Protein AF-A0A968XFW9-F1 (afdb_monomer_lite)

Sequence (280 aa):
MSNPLQAEFKLEWDREYRKITTKILKTTARSAPELIQMLQEALVALEVPGVKLKLLTGKYASYSLQYKHPKTKEAIGLVWTEDASMQSFYHIMNACQKVTGARLKLLRSGNLGLPKTAGNQIYRQLFESTENQHIKPNLTSIHHLATYHSFVNAIAARELVLGGKALSLPELIQLVRETGVLAQAQLLQDLDVILDITGAVDSPPPIDETALLRDYLMNLMITQQIMGLPTLIAAIQRQFPDQDRKIIDQTIDQFCDDQKLSLLNPTEKPARRMICWQPT

Foldseek 3Di:
DDDLLLLQVVLVLLVLLVVLCVQQVDPVSDFLLVLLVLVLLVLVLLVFAPWAFQLFDDPQSSQKIWTQQPPPRFIEIEGEHADPDLVVLLVSLVSVVPRPRHAYEYEYQDDQDDCPDNSNVSCCVRDVPDPHHYDYFDSSLVSLSVSLVVVVVCLVVQNDDTPNHRDHSVRSSVSCLVNVSNVSRVVCVVSVSPDPSPPDDDDPPPPPVLVVLLSNLLSVQSNVQKDQPVVSLVVSCVSPVPDDPVSNVVSVVVCVVVVQKPWDPPVDDSRRIMMGGDDD

Radius of gyration: 22.42 Å; chains: 1; bounding box: 55×36×68 Å

Structure (mmCIF, N/CA/C/O backbone):
data_AF-A0A968XFW9-F1
#
_entry.id   AF-A0A968XFW9-F1
#
loop_
_atom_site.group_PDB
_atom_site.id
_atom_site.type_symbol
_atom_site.label_atom_id
_atom_site.label_alt_id
_atom_site.label_comp_id
_atom_site.label_asym_id
_atom_site.label_entity_id
_atom_site.label_seq_id
_atom_site.pdbx_PDB_ins_code
_atom_site.Cartn_x
_atom_site.Cartn_y
_atom_site.Cartn_z
_atom_site.occupancy
_atom_site.B_iso_or_equiv
_atom_site.auth_seq_id
_atom_site.auth_comp_id
_atom_site.auth_asym_id
_atom_site.auth_atom_id
_atom_site.pdbx_PDB_model_num
ATOM 1 N N . MET A 1 1 ? 16.495 12.337 -11.517 1.00 48.06 1 MET A N 1
ATOM 2 C CA . MET A 1 1 ? 16.815 11.182 -12.384 1.00 48.06 1 MET A CA 1
ATOM 3 C C . MET A 1 1 ? 16.900 9.956 -11.499 1.00 48.06 1 MET A C 1
ATOM 5 O O . MET A 1 1 ? 17.530 10.052 -10.453 1.00 48.06 1 MET A O 1
ATOM 9 N N . SER A 1 2 ? 16.214 8.867 -11.847 1.00 58.97 2 SER A N 1
ATOM 10 C CA . SER A 1 2 ? 16.239 7.646 -11.034 1.00 58.97 2 SER A CA 1
ATOM 11 C C . SER A 1 2 ? 17.591 6.941 -11.166 1.00 58.97 2 SER A C 1
ATOM 13 O O . SER A 1 2 ? 18.079 6.731 -12.272 1.00 58.97 2 SER A O 1
ATOM 15 N N . ASN A 1 3 ? 18.198 6.597 -10.030 1.00 83.12 3 ASN A N 1
ATOM 16 C CA . ASN A 1 3 ? 19.397 5.755 -9.957 1.00 83.12 3 ASN A CA 1
ATOM 17 C C . ASN A 1 3 ? 19.099 4.376 -10.598 1.00 83.12 3 ASN A C 1
ATOM 19 O O . ASN A 1 3 ? 17.979 3.895 -10.421 1.00 83.12 3 ASN A O 1
ATOM 23 N N . PRO A 1 4 ? 20.044 3.709 -11.295 1.00 87.81 4 PRO A N 1
ATOM 24 C CA . PRO A 1 4 ? 19.866 2.343 -11.799 1.00 87.81 4 PRO A CA 1
ATOM 25 C C . PRO A 1 4 ? 19.196 1.362 -10.830 1.00 87.81 4 PRO A C 1
ATOM 27 O O . PRO A 1 4 ? 18.306 0.620 -11.240 1.00 87.81 4 PRO A O 1
ATOM 30 N N . LEU A 1 5 ? 19.541 1.415 -9.539 1.00 91.12 5 LEU A N 1
ATOM 31 C CA . LEU A 1 5 ? 18.911 0.563 -8.527 1.00 91.12 5 LEU A CA 1
ATOM 32 C C . LEU A 1 5 ? 17.436 0.932 -8.279 1.00 91.12 5 LEU A C 1
ATOM 34 O O . LEU A 1 5 ? 16.597 0.053 -8.107 1.00 91.12 5 LEU A O 1
ATOM 38 N N . GLN A 1 6 ? 17.098 2.226 -8.296 1.00 92.38 6 GLN A N 1
ATOM 39 C CA . GLN A 1 6 ? 15.711 2.698 -8.194 1.00 92.38 6 GLN A CA 1
ATOM 40 C C . GLN A 1 6 ? 14.901 2.325 -9.441 1.00 92.38 6 GLN A C 1
ATOM 42 O O . GLN A 1 6 ? 13.731 1.969 -9.318 1.00 92.38 6 GLN A O 1
ATOM 47 N N . ALA A 1 7 ? 15.512 2.398 -10.627 1.00 91.44 7 ALA A N 1
ATOM 48 C CA . ALA A 1 7 ? 14.888 1.988 -11.882 1.00 91.44 7 ALA A CA 1
ATOM 49 C C . ALA A 1 7 ? 14.581 0.484 -11.878 1.00 91.44 7 ALA A C 1
ATOM 51 O O . ALA A 1 7 ? 13.445 0.089 -12.135 1.00 91.44 7 ALA A O 1
ATOM 52 N N . GLU A 1 8 ? 15.556 -0.346 -11.496 1.00 94.19 8 GLU A N 1
ATOM 53 C CA . GLU A 1 8 ? 15.368 -1.793 -11.355 1.00 94.19 8 GLU A CA 1
ATOM 54 C C . GLU A 1 8 ? 14.290 -2.119 -10.311 1.00 94.19 8 GLU A C 1
ATOM 56 O O . GLU A 1 8 ? 13.391 -2.916 -10.579 1.00 94.19 8 GLU A O 1
ATOM 61 N N . PHE A 1 9 ? 14.309 -1.436 -9.160 1.00 95.50 9 PHE A N 1
ATOM 62 C CA . PHE A 1 9 ? 13.280 -1.587 -8.133 1.00 95.50 9 PHE A CA 1
ATOM 63 C C . PHE A 1 9 ? 11.882 -1.219 -8.641 1.00 95.50 9 PHE A C 1
ATOM 65 O O . PHE A 1 9 ? 10.945 -1.972 -8.397 1.00 95.50 9 PHE A O 1
ATOM 72 N N . LYS A 1 10 ? 11.720 -0.104 -9.368 1.00 94.56 10 LYS A N 1
ATOM 73 C CA . LYS A 1 10 ? 10.423 0.287 -9.949 1.00 94.56 10 LYS A CA 1
ATOM 74 C C . LYS A 1 10 ? 9.908 -0.763 -10.943 1.00 94.56 10 LYS A C 1
ATOM 76 O O . LYS A 1 10 ? 8.726 -1.093 -10.912 1.00 94.56 10 LYS A O 1
ATOM 81 N N . LEU A 1 11 ? 10.780 -1.339 -11.775 1.00 94.12 11 LEU A N 1
ATOM 82 C CA . LEU A 1 11 ? 10.395 -2.420 -12.695 1.00 94.12 11 LEU A CA 1
ATOM 83 C C . LEU A 1 11 ? 9.964 -3.691 -11.951 1.00 94.12 11 LEU A C 1
ATOM 85 O O . LEU A 1 11 ? 9.011 -4.356 -12.367 1.00 94.12 11 LEU A O 1
ATOM 89 N N . GLU A 1 12 ? 10.658 -4.044 -10.867 1.00 95.88 12 GLU A N 1
ATOM 90 C CA . GLU A 1 12 ? 10.279 -5.189 -10.035 1.00 95.88 12 GLU A CA 1
ATOM 91 C C . GLU A 1 12 ? 8.972 -4.919 -9.279 1.00 95.88 12 GLU A C 1
ATOM 93 O O . GLU A 1 12 ? 8.095 -5.783 -9.232 1.00 95.88 12 GLU A O 1
ATOM 98 N N . TRP A 1 13 ? 8.798 -3.701 -8.759 1.00 96.62 13 TRP A N 1
ATOM 99 C CA . TRP A 1 13 ? 7.568 -3.247 -8.118 1.00 96.62 13 TRP A CA 1
ATOM 100 C C . TRP A 1 13 ? 6.373 -3.385 -9.053 1.00 96.62 13 TRP A C 1
ATOM 102 O O . TRP A 1 13 ? 5.386 -4.022 -8.691 1.00 96.62 13 TRP A O 1
ATOM 112 N N . ASP A 1 14 ? 6.474 -2.860 -10.274 1.00 93.56 14 ASP A N 1
ATOM 113 C CA . ASP A 1 14 ? 5.409 -2.943 -11.271 1.00 93.56 14 ASP A CA 1
ATOM 114 C C . ASP A 1 14 ? 5.038 -4.395 -11.594 1.00 93.56 14 ASP A C 1
ATOM 116 O O . ASP A 1 14 ? 3.858 -4.732 -11.741 1.00 93.56 14 ASP A O 1
ATOM 120 N N . ARG A 1 15 ? 6.044 -5.273 -11.698 1.00 94.38 15 ARG A N 1
ATOM 121 C CA . ARG A 1 15 ? 5.843 -6.700 -11.964 1.00 94.38 15 ARG A CA 1
ATOM 122 C C . ARG A 1 15 ? 5.075 -7.375 -10.834 1.00 94.38 15 ARG A C 1
ATOM 124 O O . ARG A 1 15 ? 4.081 -8.060 -11.096 1.00 94.38 15 ARG A O 1
ATOM 131 N N . GLU A 1 16 ? 5.524 -7.190 -9.597 1.00 97.12 16 GLU A N 1
ATOM 132 C CA . GLU A 1 16 ? 4.892 -7.808 -8.433 1.00 97.12 16 GLU A CA 1
ATOM 133 C C . GLU A 1 16 ? 3.503 -7.210 -8.177 1.00 97.12 16 GLU A C 1
ATOM 135 O O . GLU A 1 16 ? 2.557 -7.957 -7.922 1.00 97.12 16 GLU A O 1
ATOM 140 N N . TYR A 1 17 ? 3.329 -5.901 -8.379 1.00 96.25 17 TYR A N 1
ATOM 141 C CA . TYR A 1 17 ? 2.037 -5.225 -8.277 1.00 96.25 17 TYR A CA 1
ATOM 142 C C . TYR A 1 17 ? 0.987 -5.860 -9.193 1.00 96.25 17 TYR A C 1
ATOM 144 O O . TYR A 1 17 ? -0.086 -6.239 -8.726 1.00 96.25 17 TYR A O 1
ATOM 152 N N . ARG A 1 18 ? 1.298 -6.100 -10.475 1.00 92.56 18 ARG A N 1
ATOM 153 C CA . ARG A 1 18 ? 0.381 -6.811 -11.400 1.00 92.56 18 ARG A CA 1
ATOM 154 C C . ARG A 1 18 ? 0.040 -8.214 -10.926 1.00 92.56 18 ARG A C 1
ATOM 156 O O . ARG A 1 18 ? -1.102 -8.666 -10.996 1.00 92.56 18 ARG A O 1
ATOM 163 N N . LYS A 1 19 ? 1.048 -8.949 -10.460 1.00 95.56 19 LYS A N 1
ATOM 164 C CA . LYS A 1 19 ? 0.841 -10.298 -9.936 1.00 95.56 19 LYS A CA 1
ATOM 165 C C . LYS A 1 19 ? -0.092 -10.262 -8.726 1.00 95.56 19 LYS A C 1
ATOM 167 O O . LYS A 1 19 ? -0.925 -11.152 -8.579 1.00 95.56 19 LYS A O 1
ATOM 172 N N . ILE A 1 20 ? -0.004 -9.234 -7.890 1.00 96.88 20 ILE A N 1
ATOM 173 C CA . ILE A 1 20 ? -0.911 -9.021 -6.765 1.00 96.88 20 ILE A CA 1
ATOM 174 C C . ILE A 1 20 ? -2.314 -8.615 -7.231 1.00 96.88 20 ILE A C 1
ATOM 176 O O . ILE A 1 20 ? -3.286 -9.175 -6.715 1.00 96.88 20 ILE A O 1
ATOM 180 N N . THR A 1 21 ? -2.451 -7.725 -8.219 1.00 94.31 21 THR A N 1
ATOM 181 C CA . THR A 1 21 ? -3.768 -7.263 -8.698 1.00 94.31 21 THR A CA 1
ATOM 182 C C . THR A 1 21 ? -4.598 -8.397 -9.296 1.00 94.31 21 THR A C 1
ATOM 184 O O . THR A 1 21 ? -5.802 -8.465 -9.063 1.00 94.31 21 THR A O 1
ATOM 187 N N . THR A 1 22 ? -3.954 -9.355 -9.971 1.00 93.19 22 THR A N 1
ATOM 188 C CA . THR A 1 22 ? -4.626 -10.565 -10.485 1.00 93.19 22 THR A CA 1
ATOM 189 C C . THR A 1 22 ? -5.072 -11.535 -9.384 1.00 93.19 22 THR A C 1
ATOM 191 O O . THR A 1 22 ? -5.997 -12.318 -9.592 1.00 93.19 22 THR A O 1
ATOM 194 N N . LYS A 1 23 ? -4.444 -11.494 -8.199 1.00 95.19 23 LYS A N 1
ATOM 195 C CA . LYS A 1 23 ? -4.750 -12.388 -7.068 1.00 95.19 23 LYS A CA 1
ATOM 196 C C . LYS A 1 23 ? -5.768 -11.800 -6.093 1.00 95.19 23 LYS A C 1
ATOM 198 O O . LYS A 1 23 ? -6.564 -12.538 -5.515 1.00 95.19 23 LYS A O 1
ATOM 203 N N . ILE A 1 24 ? -5.731 -10.489 -5.866 1.00 95.44 24 ILE A N 1
ATOM 204 C CA . ILE A 1 24 ? -6.576 -9.797 -4.887 1.00 95.44 24 ILE A CA 1
ATOM 205 C C . ILE A 1 24 ? -7.687 -9.060 -5.636 1.00 95.44 24 ILE A C 1
ATOM 207 O O . ILE A 1 24 ? -7.530 -7.916 -6.033 1.00 95.44 24 ILE A O 1
ATOM 211 N N . LEU A 1 25 ? -8.840 -9.703 -5.809 1.00 94.19 25 LEU A N 1
ATOM 212 C CA . LEU A 1 25 ? -9.945 -9.135 -6.599 1.00 94.19 25 LEU A CA 1
ATOM 213 C C . LEU A 1 25 ? -10.974 -8.350 -5.768 1.00 94.19 25 LEU A C 1
ATOM 215 O O . LEU A 1 25 ? -11.897 -7.753 -6.314 1.00 94.19 25 LEU A O 1
ATOM 219 N N . LYS A 1 26 ? -10.858 -8.377 -4.437 1.00 92.94 26 LYS A N 1
ATOM 220 C CA . LYS A 1 26 ? -11.802 -7.737 -3.511 1.00 92.94 26 LYS A CA 1
ATOM 221 C C . LYS A 1 26 ? -11.107 -7.314 -2.222 1.00 92.94 26 LYS A C 1
ATOM 223 O O . LYS A 1 26 ? -10.143 -7.948 -1.799 1.00 92.94 26 LYS A O 1
ATOM 228 N N . THR A 1 27 ? -11.647 -6.300 -1.551 1.00 87.94 27 THR A N 1
ATOM 229 C CA . THR A 1 27 ? -11.093 -5.773 -0.289 1.00 87.94 27 THR A CA 1
ATOM 230 C C . THR A 1 27 ? -11.142 -6.784 0.861 1.00 87.94 27 THR A C 1
ATOM 232 O O . THR A 1 27 ? -10.331 -6.734 1.776 1.00 87.94 27 THR A O 1
ATOM 235 N N . THR A 1 28 ? -12.052 -7.756 0.776 1.00 87.94 28 THR A N 1
ATOM 236 C CA . THR A 1 28 ? -12.237 -8.857 1.736 1.00 87.94 28 THR A CA 1
ATOM 237 C C . THR A 1 28 ? -11.368 -10.085 1.431 1.00 87.94 28 THR A C 1
ATOM 239 O O . THR A 1 28 ? -11.559 -11.136 2.036 1.00 87.94 28 THR A O 1
ATOM 242 N N . ALA A 1 29 ? -10.457 -10.018 0.450 1.00 90.56 29 ALA A N 1
ATOM 243 C CA . ALA A 1 29 ? -9.631 -11.167 0.057 1.00 90.56 29 ALA A CA 1
ATOM 244 C C . ALA A 1 29 ? -8.550 -11.521 1.091 1.00 90.56 29 ALA A C 1
ATOM 246 O O . ALA A 1 29 ? -7.965 -12.598 1.017 1.00 90.56 29 ALA A O 1
ATOM 247 N N . ARG A 1 30 ? -8.279 -10.616 2.034 1.00 91.44 30 ARG A N 1
ATOM 248 C CA . ARG A 1 30 ? -7.271 -10.753 3.085 1.00 91.44 30 ARG A CA 1
ATOM 249 C C . ARG A 1 30 ? -7.939 -10.634 4.445 1.00 91.44 30 ARG A C 1
ATOM 251 O O . ARG A 1 30 ? -8.931 -9.921 4.597 1.00 91.44 30 ARG A O 1
ATOM 258 N N . SER A 1 31 ? -7.408 -11.354 5.427 1.00 94.50 31 SER A N 1
ATOM 259 C CA . SER A 1 31 ? -7.934 -11.276 6.790 1.00 94.50 31 SER A CA 1
ATOM 260 C C . SER A 1 31 ? -7.591 -9.922 7.420 1.00 94.50 31 SER A C 1
ATOM 262 O O . SER A 1 31 ? -6.570 -9.321 7.091 1.00 94.50 31 SER A O 1
ATOM 264 N N . ALA A 1 32 ? -8.411 -9.443 8.355 1.00 95.56 32 ALA A N 1
ATOM 265 C CA . ALA A 1 32 ? -8.138 -8.186 9.054 1.00 95.56 32 ALA A CA 1
ATOM 266 C C . ALA A 1 32 ? -6.758 -8.140 9.754 1.00 95.56 32 ALA A C 1
ATOM 268 O O . ALA A 1 32 ? -6.079 -7.124 9.613 1.00 95.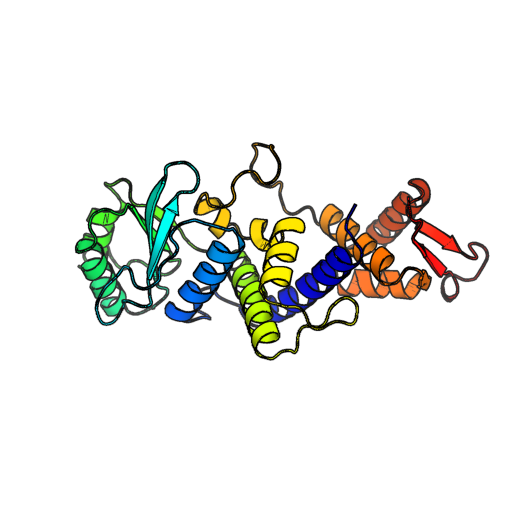56 32 ALA A O 1
ATOM 269 N N . PRO A 1 33 ? -6.282 -9.206 10.436 1.00 97.12 33 PRO A N 1
ATOM 270 C CA . PRO A 1 33 ? -4.923 -9.230 10.980 1.00 97.12 33 PRO A CA 1
ATOM 271 C C . PRO A 1 33 ? -3.832 -9.053 9.922 1.00 97.12 33 PRO A C 1
ATOM 273 O O . PRO A 1 33 ? -2.854 -8.352 10.160 1.00 97.12 33 PRO A O 1
ATOM 276 N N . GLU A 1 34 ? -4.013 -9.661 8.751 1.00 97.25 34 GLU A N 1
ATOM 277 C CA . GLU A 1 34 ? -3.067 -9.549 7.641 1.00 97.25 34 GLU A CA 1
ATOM 278 C C . GLU A 1 34 ? -3.069 -8.126 7.069 1.00 97.25 34 GLU A C 1
ATOM 280 O O . GLU A 1 34 ? -2.011 -7.538 6.885 1.00 97.25 34 GLU A O 1
ATOM 285 N N . LEU A 1 35 ? -4.246 -7.519 6.876 1.00 97.75 35 LEU A N 1
ATOM 286 C CA . LEU A 1 35 ? -4.371 -6.123 6.434 1.00 97.75 35 LEU A CA 1
ATOM 287 C C . LEU A 1 35 ? -3.712 -5.144 7.419 1.00 97.75 35 LEU A C 1
ATOM 289 O O . LEU A 1 35 ? -3.024 -4.213 7.005 1.00 97.75 35 LEU A O 1
ATOM 293 N N . ILE A 1 36 ? -3.875 -5.381 8.724 1.00 98.31 36 ILE A N 1
ATOM 294 C CA . ILE A 1 36 ? -3.208 -4.611 9.782 1.00 98.31 36 ILE A CA 1
ATOM 295 C C . ILE A 1 36 ? -1.690 -4.776 9.722 1.00 98.31 36 ILE A C 1
ATOM 297 O O . ILE A 1 36 ? -0.980 -3.787 9.889 1.00 98.31 36 ILE A O 1
ATOM 301 N N . GLN A 1 37 ? -1.190 -5.983 9.458 1.00 98.25 37 GLN A N 1
ATOM 302 C CA . GLN A 1 37 ? 0.241 -6.219 9.286 1.00 98.25 37 GLN A CA 1
ATOM 303 C C . GLN A 1 37 ? 0.792 -5.474 8.062 1.00 98.25 37 GLN A C 1
ATOM 305 O O . GLN A 1 37 ? 1.769 -4.742 8.199 1.00 98.25 37 GLN A O 1
ATOM 310 N N . MET A 1 38 ? 0.146 -5.579 6.895 1.00 98.44 38 MET A N 1
ATOM 311 C CA . MET A 1 38 ? 0.599 -4.867 5.689 1.00 98.44 38 MET A CA 1
ATOM 312 C C . MET A 1 38 ? 0.604 -3.346 5.903 1.00 98.44 38 MET A C 1
ATOM 314 O O . MET A 1 38 ? 1.529 -2.649 5.487 1.00 98.44 38 MET A O 1
ATOM 318 N N . LEU A 1 39 ? -0.420 -2.819 6.584 1.00 98.44 39 LEU A N 1
ATOM 319 C CA . LEU A 1 39 ? -0.484 -1.401 6.926 1.00 98.44 39 LEU A CA 1
ATOM 320 C C . LEU A 1 39 ? 0.616 -1.007 7.915 1.00 98.44 39 LEU A C 1
ATOM 322 O O . LEU A 1 39 ? 1.243 0.031 7.739 1.00 98.44 39 LEU A O 1
ATOM 326 N N . GLN A 1 40 ? 0.876 -1.826 8.936 1.00 98.31 40 GLN A N 1
ATOM 327 C CA . GLN A 1 40 ? 1.960 -1.590 9.887 1.00 98.31 40 GLN A CA 1
ATOM 328 C C . GLN A 1 40 ? 3.310 -1.500 9.170 1.00 98.31 40 GLN A C 1
ATOM 330 O O . GLN A 1 40 ? 4.066 -0.566 9.422 1.00 98.31 40 GLN A O 1
ATOM 335 N N . GLU A 1 41 ? 3.603 -2.452 8.286 1.00 98.38 41 GLU A N 1
ATOM 336 C CA . GLU A 1 41 ? 4.836 -2.480 7.500 1.00 98.38 41 GLU A CA 1
ATOM 337 C C . GLU A 1 41 ? 4.978 -1.194 6.675 1.00 98.38 41 GLU A C 1
ATOM 339 O O . GLU A 1 41 ? 6.015 -0.536 6.749 1.00 98.38 41 GLU A O 1
ATOM 344 N N . ALA A 1 42 ? 3.921 -0.774 5.973 1.00 98.06 42 ALA A N 1
ATOM 345 C CA . ALA A 1 42 ? 3.925 0.469 5.204 1.00 98.06 42 ALA A CA 1
ATOM 346 C C . ALA A 1 42 ? 4.132 1.717 6.083 1.00 98.06 42 ALA A C 1
ATOM 348 O O . ALA A 1 42 ? 4.919 2.593 5.734 1.00 98.06 42 ALA A O 1
ATOM 349 N N . LEU A 1 43 ? 3.476 1.799 7.246 1.00 97.50 43 LEU A N 1
ATOM 350 C CA . LEU A 1 43 ? 3.653 2.914 8.184 1.00 97.50 43 LEU A CA 1
ATOM 351 C C . LEU A 1 43 ? 5.082 2.972 8.741 1.00 97.50 43 LEU A C 1
ATOM 353 O O . LEU A 1 43 ? 5.643 4.057 8.873 1.00 97.50 43 LEU A O 1
ATOM 357 N N . VAL A 1 44 ? 5.683 1.819 9.045 1.00 96.38 44 VAL A N 1
ATOM 358 C CA . VAL A 1 44 ? 7.084 1.734 9.487 1.00 96.38 44 VAL A CA 1
ATOM 359 C C . VAL A 1 44 ? 8.031 2.167 8.368 1.00 96.38 44 VAL A C 1
ATOM 361 O O . VAL A 1 44 ? 8.956 2.932 8.629 1.00 96.38 44 VAL A O 1
ATOM 364 N N . ALA A 1 45 ? 7.781 1.742 7.127 1.00 96.00 45 ALA A N 1
ATOM 365 C CA . ALA A 1 45 ? 8.572 2.148 5.966 1.00 96.00 45 ALA A CA 1
ATOM 366 C C . ALA A 1 45 ? 8.510 3.662 5.709 1.00 96.00 45 ALA A C 1
ATOM 368 O O . ALA A 1 45 ? 9.489 4.259 5.273 1.00 96.00 45 ALA A O 1
ATOM 369 N N . LEU A 1 46 ? 7.376 4.289 6.018 1.00 94.75 46 LEU A N 1
ATOM 370 C CA . LEU A 1 46 ? 7.175 5.737 5.943 1.00 94.75 46 LEU A CA 1
ATOM 371 C C . LEU A 1 46 ? 7.676 6.493 7.187 1.00 94.75 46 LEU A C 1
ATOM 373 O O . LEU A 1 46 ? 7.427 7.688 7.314 1.00 94.75 46 LEU A O 1
ATOM 377 N N . GLU A 1 47 ? 8.368 5.811 8.106 1.00 93.75 47 GLU A N 1
ATOM 378 C CA . GLU A 1 47 ? 8.888 6.373 9.360 1.00 93.75 47 GLU A CA 1
ATOM 379 C C . GLU A 1 47 ? 7.814 7.035 10.238 1.00 93.75 47 GLU A C 1
ATOM 381 O O . GLU A 1 47 ? 8.084 7.957 11.015 1.00 93.75 47 GLU A O 1
ATOM 386 N N . VAL A 1 48 ? 6.575 6.545 10.158 1.00 95.38 48 VAL A N 1
ATOM 387 C CA . VAL A 1 48 ? 5.487 7.045 10.995 1.00 95.38 48 VAL A CA 1
ATOM 388 C C . VAL A 1 48 ? 5.805 6.715 12.459 1.00 95.38 48 VAL A C 1
ATOM 390 O O . VAL A 1 48 ? 6.037 5.553 12.810 1.00 95.38 48 VAL A O 1
ATOM 393 N N . PRO A 1 49 ? 5.828 7.711 13.360 1.00 95.00 49 PRO A N 1
ATOM 394 C CA . PRO A 1 49 ? 6.295 7.488 14.716 1.00 95.00 49 PRO A CA 1
ATOM 395 C C . PRO A 1 49 ? 5.291 6.681 15.543 1.00 95.00 49 PRO A C 1
ATOM 397 O O . PRO A 1 49 ? 4.077 6.854 15.457 1.00 95.00 49 PRO A O 1
ATOM 400 N N . GLY A 1 50 ? 5.808 5.842 16.442 1.00 95.88 50 GLY A N 1
ATOM 401 C CA . GLY A 1 50 ? 5.005 5.200 17.485 1.00 95.88 50 GLY A CA 1
ATOM 402 C C . GLY A 1 50 ? 4.066 4.091 17.008 1.00 95.88 50 GLY A C 1
ATOM 403 O O . GLY A 1 50 ? 3.133 3.768 17.745 1.00 95.88 50 GLY A O 1
ATOM 404 N N . VAL A 1 51 ? 4.309 3.510 15.829 1.00 97.69 51 VAL A N 1
ATOM 405 C CA . VAL A 1 51 ? 3.539 2.376 15.299 1.00 97.69 51 VAL A CA 1
ATOM 406 C C . VAL A 1 51 ? 3.610 1.186 16.262 1.00 97.69 51 VAL A C 1
ATOM 408 O O . VAL A 1 51 ? 4.687 0.659 16.543 1.00 97.69 51 VAL A O 1
ATOM 411 N N . LYS A 1 52 ? 2.458 0.758 16.784 1.00 97.00 52 LYS A N 1
ATOM 412 C CA . LYS A 1 52 ? 2.322 -0.396 17.686 1.00 97.00 52 LYS A CA 1
ATOM 413 C C . LYS A 1 52 ? 1.061 -1.180 17.351 1.00 97.00 52 LYS A C 1
ATOM 415 O O . LYS A 1 52 ? -0.019 -0.606 17.282 1.00 97.00 52 LYS A O 1
ATOM 420 N N . LEU A 1 53 ? 1.191 -2.492 17.176 1.00 97.69 53 LEU A N 1
ATOM 421 C CA . LEU A 1 53 ? 0.046 -3.387 17.001 1.00 97.69 53 LEU A CA 1
ATOM 422 C C . LEU A 1 53 ? -0.768 -3.528 18.294 1.00 97.69 53 LEU A C 1
ATOM 424 O O . LEU A 1 53 ? -0.257 -3.283 19.386 1.00 97.69 53 LEU A O 1
ATOM 428 N N . LYS A 1 54 ? -1.994 -4.045 18.157 1.00 96.62 54 LYS A N 1
ATOM 429 C CA . LYS A 1 54 ? -2.868 -4.465 19.263 1.00 96.62 54 LYS A CA 1
ATOM 430 C C . LYS A 1 54 ? -3.288 -3.316 20.182 1.00 96.62 54 LYS A C 1
ATOM 432 O O . LYS A 1 54 ? -3.109 -3.387 21.394 1.00 96.62 54 LYS A O 1
ATOM 437 N N . LEU A 1 55 ? -3.871 -2.272 19.589 1.00 97.56 55 LEU A N 1
ATOM 438 C CA . LEU A 1 55 ? -4.556 -1.204 20.329 1.00 97.56 55 LEU A CA 1
ATOM 439 C C . LEU A 1 55 ? -5.770 -1.752 21.095 1.00 97.56 55 LEU A C 1
ATOM 441 O O . LEU A 1 55 ? -5.974 -1.450 22.268 1.00 97.56 55 LEU A O 1
ATOM 445 N N . LEU A 1 56 ? -6.585 -2.557 20.414 1.00 97.44 56 LEU A N 1
ATOM 446 C CA . LEU A 1 56 ? -7.687 -3.289 21.018 1.00 97.44 56 LEU A CA 1
ATOM 447 C C . LEU A 1 56 ? -7.151 -4.449 21.859 1.00 97.44 56 LEU A C 1
ATOM 449 O O . LEU A 1 56 ? -6.086 -5.009 21.598 1.00 97.44 56 LEU A O 1
ATOM 453 N N . THR A 1 57 ? -7.949 -4.871 22.833 1.00 93.25 57 THR A N 1
ATOM 454 C CA . THR A 1 57 ? -7.658 -6.027 23.684 1.00 93.25 57 THR A CA 1
ATOM 455 C C . THR A 1 57 ? -8.587 -7.204 23.366 1.00 93.25 57 THR A C 1
ATOM 457 O O . THR A 1 57 ? -9.640 -7.056 22.741 1.00 93.25 57 THR A O 1
ATOM 460 N N . GLY A 1 58 ? -8.198 -8.409 23.789 1.00 94.06 58 GLY A N 1
ATOM 461 C CA . GLY A 1 58 ? -9.001 -9.624 23.617 1.00 94.06 58 GLY A CA 1
ATOM 462 C C . GLY A 1 58 ? -8.964 -10.209 22.199 1.00 94.06 58 GLY A C 1
ATOM 463 O O . GLY A 1 58 ? -7.968 -10.091 21.488 1.00 94.06 58 GLY A O 1
ATOM 464 N N . LYS A 1 59 ? -10.058 -10.871 21.792 1.00 93.62 59 LYS A N 1
ATOM 465 C CA . LYS A 1 59 ? -10.138 -11.673 20.552 1.00 93.62 59 LYS A CA 1
ATOM 466 C C . LYS A 1 59 ? -9.784 -10.890 19.281 1.00 93.62 59 LYS A C 1
ATOM 468 O O . LYS A 1 59 ? -9.208 -11.461 18.363 1.00 93.62 59 LYS A O 1
ATOM 473 N N . TYR A 1 60 ? -10.116 -9.602 19.238 1.00 96.06 60 TYR A N 1
ATOM 474 C CA . TYR A 1 60 ? -9.905 -8.741 18.071 1.00 96.06 60 TYR A CA 1
ATOM 475 C C . TYR A 1 60 ? -8.681 -7.830 18.222 1.00 96.06 60 TYR A C 1
ATOM 477 O O . TYR A 1 60 ? -8.556 -6.849 17.499 1.00 96.06 60 TYR A O 1
ATOM 485 N N . ALA A 1 61 ? -7.757 -8.136 19.141 1.00 97.06 61 ALA A N 1
ATOM 486 C CA . ALA A 1 61 ? -6.564 -7.316 19.348 1.00 97.06 61 ALA A CA 1
ATOM 487 C C . ALA A 1 61 ? -5.761 -7.119 18.051 1.00 97.06 61 ALA A C 1
ATOM 489 O O . ALA A 1 61 ? -5.387 -6.002 17.705 1.00 97.06 61 ALA A O 1
ATOM 490 N N . SER A 1 62 ? -5.570 -8.185 17.270 1.00 97.50 62 SER A N 1
ATOM 491 C CA . SER A 1 62 ? -4.846 -8.137 15.993 1.00 97.50 62 SER A CA 1
ATOM 492 C C . SER A 1 62 ? -5.557 -7.363 14.877 1.00 97.50 62 SER A C 1
ATOM 494 O O . SER A 1 62 ? -4.967 -7.170 13.825 1.00 97.50 62 SER A O 1
ATOM 496 N N . TYR A 1 63 ? -6.786 -6.882 15.091 1.00 98.19 63 TYR A N 1
ATOM 497 C CA . TYR A 1 63 ? -7.548 -6.092 14.114 1.00 98.19 63 TYR A CA 1
ATOM 498 C C . TYR A 1 63 ? -7.216 -4.601 14.234 1.00 98.19 63 TYR A C 1
ATOM 500 O O . TYR A 1 63 ? -7.934 -3.752 13.711 1.00 98.19 63 TYR A O 1
ATOM 508 N N . SER A 1 64 ? -6.161 -4.259 14.972 1.00 98.50 64 SER A N 1
ATOM 509 C CA . SER A 1 64 ? -5.877 -2.880 15.316 1.00 98.50 64 SER A CA 1
ATOM 510 C C . SER A 1 64 ? -4.399 -2.596 15.508 1.00 98.50 64 SER A C 1
ATOM 512 O O . SER A 1 64 ? -3.613 -3.468 15.892 1.00 98.50 64 SER A O 1
ATOM 514 N N . LEU A 1 65 ? -4.048 -1.336 15.291 1.00 98.50 65 LEU A N 1
ATOM 515 C CA . LEU A 1 65 ? -2.752 -0.759 15.608 1.00 98.50 65 LEU A CA 1
ATOM 516 C C . LEU A 1 65 ? -2.941 0.697 16.042 1.00 98.50 65 LEU A C 1
ATOM 518 O O . LEU A 1 65 ? -4.025 1.255 15.912 1.00 98.50 65 LEU A O 1
ATOM 522 N N . GLN A 1 66 ? -1.893 1.322 16.551 1.00 98.12 66 GLN A N 1
ATOM 523 C CA . GLN A 1 66 ? -1.858 2.753 16.830 1.00 98.12 66 GLN A CA 1
ATOM 524 C C . GLN A 1 66 ? -0.569 3.372 16.309 1.00 98.12 66 GLN A C 1
ATOM 526 O O . GLN A 1 66 ? 0.437 2.676 16.184 1.00 98.12 66 GLN A O 1
ATOM 531 N N . TYR A 1 67 ? -0.590 4.675 16.051 1.00 97.88 67 TYR A N 1
ATOM 532 C CA . TYR A 1 67 ? 0.581 5.475 15.700 1.00 97.88 67 TYR A CA 1
ATOM 533 C C . TYR A 1 67 ? 0.437 6.906 16.234 1.00 97.88 67 TYR A C 1
ATOM 535 O O . TYR A 1 67 ? -0.613 7.280 16.755 1.00 97.88 67 TYR A O 1
ATOM 543 N N . LYS A 1 68 ? 1.495 7.713 16.135 1.00 96.62 68 LYS A N 1
ATOM 544 C CA . LYS A 1 68 ? 1.435 9.155 16.392 1.00 96.62 68 LYS A CA 1
ATOM 545 C C . LYS A 1 68 ? 1.346 9.900 15.072 1.00 96.62 68 LYS A C 1
ATOM 547 O O . LYS A 1 68 ? 2.200 9.711 14.207 1.00 96.62 68 LYS A O 1
ATOM 552 N N . HIS A 1 69 ? 0.344 10.761 14.934 1.00 94.19 69 HIS A N 1
ATOM 553 C CA . HIS A 1 69 ? 0.163 11.562 13.737 1.00 94.19 69 HIS A CA 1
ATOM 554 C C . HIS A 1 69 ? 1.442 12.362 13.438 1.00 94.19 69 HIS A C 1
ATOM 556 O O . HIS A 1 69 ? 1.957 13.033 14.343 1.00 94.19 69 HIS A O 1
ATOM 562 N N . PRO A 1 70 ? 2.001 12.30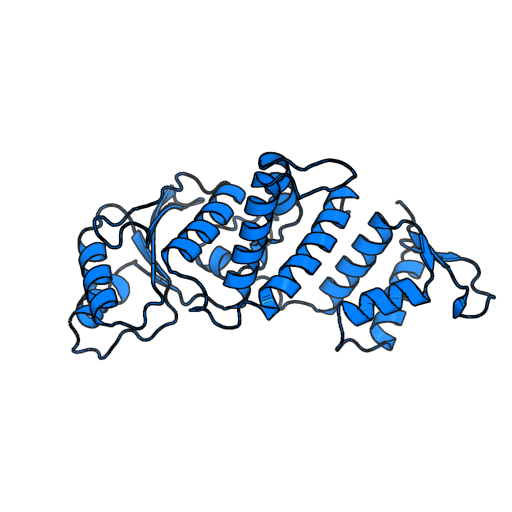7 12.218 1.00 90.50 70 PRO A N 1
ATOM 563 C CA . PRO A 1 70 ? 3.335 12.851 11.999 1.00 90.50 70 PRO A CA 1
ATOM 564 C C . PRO A 1 70 ? 3.423 14.377 12.189 1.00 90.50 70 PRO A C 1
ATOM 566 O O . PRO A 1 70 ? 4.445 14.848 12.697 1.00 90.50 70 PRO A O 1
ATOM 569 N N . LYS A 1 71 ? 2.352 15.135 11.886 1.00 89.50 71 LYS A N 1
ATOM 570 C CA . LYS A 1 71 ? 2.269 16.599 12.103 1.00 89.50 71 LYS A CA 1
ATOM 571 C C . LYS A 1 71 ? 1.852 16.956 13.532 1.00 89.50 71 LYS A C 1
ATOM 573 O O . LYS A 1 71 ? 2.593 17.618 14.250 1.00 89.50 71 LYS A O 1
ATOM 578 N N . THR A 1 72 ? 0.680 16.486 13.957 1.00 91.06 72 THR A N 1
ATOM 579 C CA . THR A 1 72 ? 0.033 16.914 15.216 1.00 91.06 72 THR A CA 1
ATOM 580 C C . THR A 1 72 ? 0.540 16.166 16.449 1.00 91.06 72 THR A C 1
ATOM 582 O O . THR A 1 72 ? 0.279 16.582 17.571 1.00 91.06 72 THR A O 1
ATOM 585 N N . LYS A 1 73 ? 1.276 15.061 16.261 1.00 92.94 73 LYS A N 1
ATOM 586 C CA . LYS A 1 73 ? 1.772 14.153 17.316 1.00 92.94 73 LYS A CA 1
ATOM 587 C C . LYS A 1 73 ? 0.681 13.465 18.147 1.00 92.94 73 LYS A C 1
ATOM 589 O O . LYS A 1 73 ? 1.014 12.716 19.068 1.00 92.94 73 LYS A O 1
ATOM 594 N N . GLU A 1 74 ? -0.587 13.659 17.795 1.00 94.44 74 GLU A N 1
ATOM 595 C CA . GLU A 1 74 ? -1.743 13.007 18.409 1.00 94.44 74 GLU A CA 1
ATOM 596 C C . GLU A 1 74 ? -1.678 11.489 18.249 1.00 94.44 74 GLU A C 1
ATOM 598 O O . GLU A 1 74 ? -1.215 10.977 17.229 1.00 94.44 74 GLU A O 1
ATOM 603 N N . ALA A 1 75 ? -2.161 10.751 19.247 1.00 96.75 75 ALA A N 1
ATOM 604 C CA . ALA A 1 75 ? -2.288 9.305 19.136 1.00 96.75 75 ALA A CA 1
ATOM 605 C C . ALA A 1 75 ? -3.493 8.952 18.250 1.00 96.75 75 ALA A C 1
ATOM 607 O O . ALA A 1 75 ? -4.633 9.297 18.567 1.00 96.75 75 ALA A O 1
ATOM 608 N N . ILE A 1 76 ? -3.235 8.234 17.159 1.00 97.94 76 ILE A N 1
ATOM 609 C CA . ILE A 1 76 ? -4.250 7.721 16.241 1.00 97.94 76 ILE A CA 1
ATOM 610 C C . ILE A 1 76 ? -4.358 6.214 16.427 1.00 97.94 76 ILE A C 1
ATOM 612 O O . ILE A 1 76 ? -3.365 5.491 16.338 1.00 97.94 76 ILE A O 1
ATOM 616 N N . GLY A 1 77 ? -5.575 5.744 16.673 1.00 98.06 77 GLY A N 1
ATOM 617 C CA . GLY A 1 77 ? -5.910 4.334 16.737 1.00 98.06 77 GLY A CA 1
ATOM 618 C C . GLY A 1 77 ? -6.582 3.869 15.455 1.00 98.06 77 GLY A C 1
ATOM 619 O O . GLY A 1 77 ? -7.576 4.446 15.032 1.00 98.06 77 GLY A O 1
ATOM 620 N N . LEU A 1 78 ? -6.061 2.813 14.844 1.00 98.44 78 LEU A N 1
ATOM 621 C CA . LEU A 1 78 ? -6.616 2.200 13.645 1.00 98.44 78 LEU A CA 1
ATOM 622 C C . LEU A 1 78 ? -7.251 0.865 13.986 1.00 98.44 78 LEU A C 1
ATOM 624 O O . LEU A 1 78 ? -6.641 0.032 14.655 1.00 98.44 78 LEU A O 1
ATOM 628 N N . VAL A 1 79 ? -8.461 0.651 13.480 1.00 98.38 79 VAL A N 1
ATOM 629 C CA . VAL A 1 79 ? -9.168 -0.627 13.571 1.00 98.38 79 VAL A CA 1
ATOM 630 C C . VAL A 1 79 ? -9.617 -1.014 12.174 1.00 98.38 79 VAL A C 1
ATOM 632 O O . VAL A 1 79 ? -10.374 -0.274 11.555 1.00 98.38 79 VAL A O 1
ATOM 635 N N . TRP A 1 80 ? -9.170 -2.164 11.675 1.00 98.06 80 TRP A N 1
ATOM 636 C CA . TRP A 1 80 ? -9.546 -2.666 10.354 1.00 98.06 80 TRP A CA 1
ATOM 637 C C . TRP A 1 80 ? -10.401 -3.918 10.496 1.00 98.06 80 TRP A C 1
ATOM 639 O O . TRP A 1 80 ? -10.003 -4.885 11.142 1.00 98.06 80 TRP A O 1
ATOM 649 N N . THR A 1 81 ? -11.591 -3.922 9.894 1.00 94.94 81 THR A N 1
ATOM 650 C CA . THR A 1 81 ? -12.421 -5.128 9.813 1.00 94.94 81 THR A CA 1
ATOM 651 C C . THR A 1 81 ? -13.240 -5.200 8.533 1.00 94.94 81 THR A C 1
ATOM 653 O O . THR A 1 81 ? -14.029 -4.310 8.225 1.00 94.94 81 THR A O 1
ATOM 656 N N . GLU A 1 82 ? -13.125 -6.325 7.832 1.00 91.12 82 GLU A N 1
ATOM 657 C CA . GLU A 1 82 ? -13.911 -6.651 6.634 1.00 91.12 82 GLU A CA 1
ATOM 658 C C . GLU A 1 82 ? -14.783 -7.903 6.836 1.00 91.12 82 GLU A C 1
ATOM 660 O O . GLU A 1 82 ? -15.353 -8.444 5.889 1.00 91.12 82 GLU A O 1
ATOM 665 N N . ASP A 1 83 ? -14.934 -8.356 8.086 1.00 86.94 83 ASP A N 1
ATOM 666 C CA . ASP A 1 83 ? -15.759 -9.518 8.407 1.00 86.94 83 ASP A CA 1
ATOM 667 C C . ASP A 1 83 ? -17.219 -9.266 8.008 1.00 86.94 83 ASP A C 1
ATOM 669 O O . ASP A 1 83 ? -17.805 -8.218 8.315 1.00 86.94 83 ASP A O 1
ATOM 673 N N . ALA A 1 84 ? -17.833 -10.264 7.370 1.00 87.12 84 ALA A N 1
ATOM 674 C CA . ALA A 1 84 ? -19.252 -10.231 7.018 1.00 87.12 84 ALA A CA 1
ATOM 675 C C . ALA A 1 84 ? -20.167 -10.374 8.251 1.00 87.12 84 ALA A C 1
ATOM 677 O O . ALA A 1 84 ? -21.316 -9.935 8.237 1.00 87.12 84 ALA A O 1
ATOM 678 N N . SER A 1 85 ? -19.661 -10.980 9.330 1.00 91.25 85 SER A N 1
ATOM 679 C CA . SER A 1 85 ? -20.425 -11.236 10.552 1.00 91.25 85 SER A CA 1
ATOM 680 C C . SER A 1 85 ? -20.735 -9.947 11.317 1.00 91.25 85 SER A C 1
ATOM 682 O O . SER A 1 85 ? -19.839 -9.271 11.826 1.00 91.25 85 SER A O 1
ATOM 684 N N . MET A 1 86 ? -22.025 -9.648 11.493 1.00 90.88 86 MET A N 1
ATOM 685 C CA . MET A 1 86 ? -22.475 -8.528 12.331 1.00 90.88 86 MET A CA 1
ATOM 686 C C . MET A 1 86 ? -22.208 -8.750 13.824 1.00 90.88 86 MET A C 1
ATOM 688 O O . MET A 1 86 ? -22.095 -7.781 14.571 1.00 90.88 86 MET A O 1
ATOM 692 N N . GLN A 1 87 ? -22.049 -10.005 14.258 1.00 93.38 87 GLN A N 1
ATOM 693 C CA . GLN A 1 87 ? -21.616 -10.310 15.624 1.00 93.38 87 GLN A CA 1
ATOM 694 C C . GLN A 1 87 ? -20.152 -9.917 15.835 1.00 93.38 87 GLN A C 1
ATOM 696 O O . GLN A 1 87 ? -19.826 -9.273 16.831 1.00 93.38 87 GLN A O 1
ATOM 701 N N . SER A 1 88 ? -19.275 -10.229 14.870 1.00 93.00 88 SER A N 1
ATOM 702 C CA . SER A 1 88 ? -17.886 -9.752 14.904 1.00 93.00 88 SER A CA 1
ATOM 703 C C . SER A 1 88 ? -17.848 -8.229 14.942 1.00 93.00 88 SER A C 1
ATOM 705 O O . SER A 1 88 ? -17.187 -7.657 15.805 1.00 93.00 88 SER A O 1
ATOM 707 N N . PHE A 1 89 ? -18.627 -7.572 14.076 1.00 95.69 89 PHE A N 1
ATOM 708 C CA . PHE A 1 89 ? -18.703 -6.114 14.039 1.00 95.69 89 PHE A CA 1
ATOM 709 C C . PHE A 1 89 ? -19.144 -5.514 15.384 1.00 95.69 89 PHE A C 1
ATOM 711 O O . PHE A 1 89 ? -18.479 -4.615 15.892 1.00 95.69 89 PHE A O 1
ATOM 718 N N . TYR A 1 90 ? -20.195 -6.053 16.015 1.00 95.81 90 TYR A N 1
ATOM 719 C CA . TYR A 1 90 ? -20.620 -5.627 17.354 1.00 95.81 90 TYR A CA 1
ATOM 720 C C . TYR A 1 90 ? -19.490 -5.730 18.387 1.00 95.81 90 TYR A C 1
ATOM 722 O O . TYR A 1 90 ? -19.223 -4.768 19.109 1.00 95.81 90 TYR A O 1
ATOM 730 N N . HIS A 1 91 ? -18.796 -6.868 18.451 1.00 96.81 91 HIS A N 1
ATOM 731 C CA . HIS A 1 91 ? -17.723 -7.050 19.427 1.00 96.81 91 HIS A CA 1
ATOM 732 C C . HIS A 1 91 ? -16.520 -6.135 19.174 1.00 96.81 91 HIS A C 1
ATOM 734 O O . HIS A 1 91 ? -15.913 -5.662 20.134 1.00 96.81 91 HIS A O 1
ATOM 740 N N . ILE A 1 92 ? -16.193 -5.860 17.910 1.00 96.94 92 ILE A N 1
ATOM 741 C CA . ILE A 1 92 ? -15.130 -4.919 17.542 1.00 96.94 92 ILE A CA 1
ATOM 742 C C . ILE A 1 92 ? -15.517 -3.499 17.965 1.00 96.94 92 ILE A C 1
ATOM 744 O O . ILE A 1 92 ? -14.717 -2.819 18.602 1.00 96.94 92 ILE A O 1
ATOM 748 N N . MET A 1 93 ? -16.751 -3.066 17.696 1.00 97.00 93 MET A N 1
ATOM 749 C CA . MET A 1 93 ? -17.245 -1.751 18.122 1.00 97.00 93 MET A CA 1
ATOM 750 C C . MET A 1 93 ? -17.264 -1.609 19.653 1.00 97.00 93 MET A C 1
ATOM 752 O O . MET A 1 93 ? -16.819 -0.593 20.182 1.00 97.00 93 MET A O 1
ATOM 756 N N . ASN A 1 94 ? -17.677 -2.648 20.383 1.00 96.69 94 ASN A N 1
ATOM 757 C CA . ASN A 1 94 ? -17.609 -2.667 21.849 1.00 96.69 94 ASN A CA 1
ATOM 758 C C . ASN A 1 94 ? -16.156 -2.599 22.366 1.00 96.69 94 ASN A C 1
ATOM 760 O O . ASN A 1 94 ? -15.870 -1.944 23.365 1.00 96.69 94 ASN A O 1
ATOM 764 N N . ALA A 1 95 ? -15.204 -3.239 21.679 1.00 97.12 95 ALA A N 1
ATOM 765 C CA . ALA A 1 95 ? -13.786 -3.091 22.004 1.00 97.12 95 ALA A CA 1
ATOM 766 C C . ALA A 1 95 ? -13.289 -1.655 21.751 1.00 97.12 95 ALA A C 1
ATOM 768 O O . ALA A 1 95 ? -12.516 -1.139 22.554 1.00 97.12 95 ALA A O 1
ATOM 769 N N . CYS A 1 96 ? -13.774 -0.990 20.696 1.00 97.06 96 CYS A N 1
ATOM 770 C CA . CYS A 1 96 ? -13.439 0.405 20.393 1.00 97.06 96 CYS A CA 1
ATOM 771 C C . CYS A 1 96 ? -13.903 1.372 21.492 1.00 97.06 96 CYS A C 1
ATOM 773 O O . CYS A 1 96 ? -13.154 2.276 21.840 1.00 97.06 96 CYS A O 1
ATOM 775 N N . GLN A 1 97 ? -15.079 1.158 22.098 1.00 94.94 97 GLN A N 1
ATOM 776 C CA . GLN A 1 97 ? -15.573 2.002 23.204 1.00 94.94 97 GLN A CA 1
ATOM 777 C C . GLN A 1 97 ? -14.644 2.021 24.424 1.00 94.94 97 GLN A C 1
ATOM 779 O O . GLN A 1 97 ? -14.689 2.953 25.219 1.00 94.94 97 GLN A O 1
ATOM 784 N N . LYS A 1 98 ? -13.814 0.986 24.588 1.00 95.44 98 LYS A N 1
ATOM 785 C CA . LYS A 1 98 ? -12.874 0.861 25.709 1.00 95.44 98 LYS A CA 1
ATOM 786 C C . LYS A 1 98 ? -11.536 1.547 25.443 1.00 95.44 98 LYS A C 1
ATOM 788 O O . LYS A 1 98 ? -10.703 1.596 26.343 1.00 95.44 98 LYS A O 1
ATOM 793 N N . VAL A 1 99 ? -11.300 2.026 24.221 1.00 95.75 99 VAL A N 1
ATOM 794 C CA . VAL A 1 99 ? -10.065 2.730 23.877 1.00 95.75 99 VAL A CA 1
ATOM 795 C C . VAL A 1 99 ? -10.139 4.160 24.399 1.00 95.75 99 VAL A C 1
ATOM 797 O O . VAL A 1 99 ? -11.078 4.894 24.107 1.00 95.75 99 VAL A O 1
ATOM 800 N N . THR A 1 100 ? -9.116 4.568 25.146 1.00 90.81 100 THR A N 1
ATOM 801 C CA . THR A 1 100 ? -8.981 5.918 25.703 1.00 90.81 100 THR A CA 1
ATOM 802 C C . THR A 1 100 ? -7.669 6.552 25.256 1.00 90.81 100 THR A C 1
ATOM 804 O O . THR A 1 100 ? -6.656 5.861 25.166 1.00 90.81 100 THR A O 1
ATOM 807 N N . GLY A 1 101 ? -7.657 7.869 25.038 1.00 89.88 101 GLY A N 1
ATOM 808 C CA . GLY A 1 101 ? -6.428 8.621 24.750 1.00 89.88 101 GLY A CA 1
ATOM 809 C C . GLY A 1 101 ? -5.911 8.512 23.312 1.00 89.88 101 GLY A C 1
ATOM 810 O O . GLY A 1 101 ? -4.802 8.965 23.044 1.00 89.88 101 GLY A O 1
ATOM 811 N N . ALA A 1 102 ? -6.695 7.938 22.396 1.00 94.00 102 ALA A N 1
ATOM 812 C CA . ALA A 1 102 ? -6.411 7.930 20.965 1.00 94.00 102 ALA A CA 1
ATOM 813 C C . ALA A 1 102 ? -7.671 8.273 20.166 1.00 94.00 102 ALA A C 1
ATOM 815 O O . ALA A 1 102 ? -8.762 7.794 20.483 1.00 94.00 102 ALA A O 1
ATOM 816 N N . ARG A 1 103 ? -7.505 9.062 19.103 1.00 96.38 103 ARG A N 1
ATOM 817 C CA . ARG A 1 103 ? -8.554 9.313 18.112 1.00 96.38 103 ARG A CA 1
ATOM 818 C C . ARG A 1 103 ? -8.657 8.103 17.192 1.00 96.38 103 ARG A C 1
ATOM 820 O O . ARG A 1 103 ? -7.651 7.658 16.641 1.00 96.38 103 ARG A O 1
ATOM 827 N N . LEU A 1 104 ? -9.854 7.552 17.036 1.00 97.81 104 LEU A N 1
ATOM 828 C CA . LEU A 1 104 ? -10.074 6.320 16.288 1.00 97.81 104 LEU A CA 1
ATOM 829 C C . LEU A 1 104 ? -10.356 6.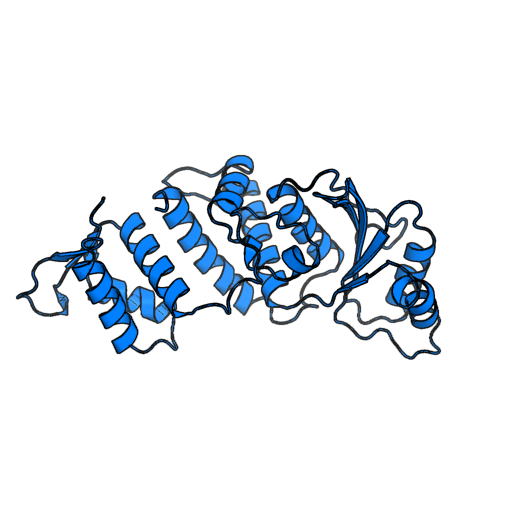587 14.810 1.00 97.81 104 LEU A C 1
ATOM 831 O O . LEU A 1 104 ? -11.123 7.477 14.443 1.00 97.81 104 LEU A O 1
ATOM 835 N N . LYS A 1 105 ? -9.783 5.740 13.962 1.00 98.00 105 LYS A N 1
ATOM 836 C CA . LYS A 1 105 ? -10.099 5.616 12.544 1.00 98.00 105 LYS A CA 1
ATOM 837 C C . LYS A 1 105 ? -10.518 4.169 12.260 1.00 98.00 105 LYS A C 1
ATOM 839 O O . LYS A 1 105 ? -9.731 3.236 12.444 1.00 98.00 105 LYS A O 1
ATOM 844 N N . LEU A 1 106 ? -11.768 3.975 11.844 1.00 98.00 106 LEU A N 1
ATOM 845 C CA . LEU A 1 106 ? -12.283 2.686 11.383 1.00 98.00 106 LEU A CA 1
ATOM 846 C C . LEU A 1 106 ? -11.969 2.519 9.896 1.00 98.00 106 LEU A C 1
ATOM 848 O O . LEU A 1 106 ? -12.338 3.375 9.098 1.00 98.00 106 LEU A O 1
ATOM 852 N N . LEU A 1 107 ? -11.338 1.406 9.533 1.00 97.94 107 LEU A N 1
ATOM 853 C CA . LEU A 1 107 ? -11.098 0.987 8.156 1.00 97.94 107 LEU A CA 1
ATOM 854 C C . LEU A 1 107 ? -12.063 -0.154 7.815 1.00 97.94 107 LEU A C 1
ATOM 856 O O . LEU A 1 107 ? -11.910 -1.277 8.313 1.00 97.94 107 LEU A O 1
ATOM 860 N N . ARG A 1 108 ? -13.091 0.144 7.015 1.00 95.56 108 ARG A N 1
ATOM 861 C CA . ARG A 1 108 ? -14.094 -0.845 6.599 1.00 95.56 108 ARG A CA 1
ATOM 862 C C . ARG A 1 108 ? -14.817 -0.430 5.321 1.00 95.56 108 ARG A C 1
ATOM 864 O O . ARG A 1 108 ? -15.387 0.648 5.250 1.00 95.56 108 ARG A O 1
ATOM 871 N N . SER A 1 109 ? -14.904 -1.332 4.353 1.00 93.06 109 SER A N 1
ATOM 872 C CA . SER A 1 109 ? -15.751 -1.170 3.162 1.00 93.06 109 SER A CA 1
ATOM 873 C C . SER A 1 109 ? -17.054 -1.972 3.249 1.00 93.06 109 SER A C 1
ATOM 875 O O . SER A 1 109 ? -18.042 -1.623 2.600 1.00 93.06 109 SER A O 1
ATOM 877 N N . GLY A 1 110 ? -17.091 -3.024 4.074 1.00 88.38 110 GLY A N 1
ATOM 878 C CA . GLY A 1 110 ? -18.290 -3.826 4.324 1.00 88.38 110 GLY A CA 1
ATOM 879 C C . GLY A 1 110 ? -19.459 -3.075 4.985 1.00 88.38 110 GLY A C 1
ATOM 880 O O . GLY A 1 110 ? -19.306 -2.032 5.619 1.00 88.38 110 GLY A O 1
ATOM 881 N N . ASN A 1 111 ? -20.659 -3.655 4.886 1.00 89.12 111 ASN A N 1
ATOM 882 C CA . ASN A 1 111 ? -21.881 -3.108 5.486 1.00 89.12 111 ASN A CA 1
ATOM 883 C C . ASN A 1 111 ? -21.742 -2.948 7.021 1.00 89.12 111 ASN A C 1
ATOM 885 O O . ASN A 1 111 ? -21.123 -3.786 7.683 1.00 89.12 111 ASN A O 1
ATOM 889 N N . LEU A 1 112 ? -22.324 -1.880 7.575 1.00 92.56 112 LEU A N 1
ATOM 890 C CA . LEU A 1 112 ? -22.348 -1.547 9.008 1.00 92.56 112 LEU A CA 1
ATOM 891 C C . LEU A 1 112 ? -23.588 -2.094 9.744 1.00 92.56 112 LEU A C 1
ATOM 893 O O . LEU A 1 112 ? -23.818 -1.767 10.908 1.00 92.56 112 LEU A O 1
ATOM 897 N N . GLY A 1 113 ? -24.419 -2.882 9.063 1.00 90.00 113 GLY A N 1
ATOM 898 C CA . GLY A 1 113 ? -25.691 -3.386 9.570 1.00 90.00 113 GLY A CA 1
ATOM 899 C C . GLY A 1 113 ? -26.812 -2.345 9.536 1.00 90.00 113 GLY A C 1
ATOM 900 O O . GLY A 1 113 ? -26.646 -1.213 9.084 1.00 90.00 113 GLY A O 1
ATOM 901 N N . LEU A 1 114 ? -27.990 -2.740 10.025 1.00 92.31 114 LEU A N 1
ATOM 902 C CA . LEU A 1 114 ? -29.130 -1.830 10.152 1.00 92.31 114 LEU A CA 1
ATOM 903 C C . LEU A 1 114 ? -28.923 -0.862 11.332 1.00 92.31 114 LEU A C 1
ATOM 905 O O . LEU A 1 114 ? -28.365 -1.284 12.350 1.00 92.31 114 LEU A O 1
ATOM 909 N N . PRO A 1 115 ? -29.467 0.371 11.280 1.00 92.12 115 PRO A N 1
ATOM 910 C CA . PRO A 1 115 ? -29.324 1.368 12.350 1.00 92.12 115 PRO A CA 1
ATOM 911 C C . PRO A 1 115 ? -29.745 0.891 13.747 1.00 92.12 115 PRO A C 1
ATOM 913 O O . PRO A 1 115 ? -29.198 1.328 14.751 1.00 92.12 115 PRO A O 1
ATOM 916 N N . LYS A 1 116 ? -30.705 -0.038 13.816 1.00 92.94 116 LYS A N 1
ATOM 917 C CA . LYS A 1 116 ? -31.219 -0.619 15.068 1.00 92.94 116 LYS A CA 1
ATOM 918 C C . LYS A 1 116 ? -30.344 -1.727 15.669 1.00 92.94 116 LYS A C 1
ATOM 920 O O . LYS A 1 116 ? -30.675 -2.251 16.725 1.00 92.94 116 LYS A O 1
ATOM 925 N N . THR A 1 117 ? -29.288 -2.154 14.978 1.00 94.50 117 THR A N 1
ATOM 926 C CA . THR A 1 117 ? -28.391 -3.197 15.494 1.00 94.50 117 THR A CA 1
ATOM 927 C C . THR A 1 117 ? -27.423 -2.603 16.509 1.00 94.50 117 THR A C 1
ATOM 929 O O . THR A 1 117 ? -26.921 -1.499 16.310 1.00 94.50 117 THR A O 1
ATOM 932 N N . ALA A 1 118 ? -27.115 -3.353 17.570 1.00 94.06 118 ALA A N 1
ATOM 933 C CA . ALA A 1 118 ? -26.243 -2.876 18.644 1.00 94.06 118 ALA A CA 1
ATOM 934 C C . ALA A 1 118 ? -24.864 -2.420 18.129 1.00 94.06 118 ALA A C 1
ATOM 936 O O . ALA A 1 118 ? -24.352 -1.389 18.553 1.00 94.06 118 ALA A O 1
ATOM 937 N N . GLY A 1 119 ? -24.282 -3.145 17.164 1.00 94.50 119 GLY A N 1
ATOM 938 C CA . GLY A 1 119 ? -23.011 -2.758 16.544 1.00 94.50 119 GLY A CA 1
ATOM 939 C C . GLY A 1 119 ? -23.091 -1.418 15.809 1.00 94.50 119 GLY A C 1
ATOM 940 O O . GLY A 1 119 ? -22.217 -0.576 15.989 1.00 94.50 119 GLY A O 1
ATOM 941 N N . ASN A 1 120 ? -24.159 -1.185 15.034 1.00 95.81 120 ASN A N 1
ATOM 942 C CA . ASN A 1 120 ? -24.355 0.089 14.342 1.00 95.81 120 ASN A CA 1
ATOM 943 C C . ASN A 1 120 ? -24.592 1.238 15.329 1.00 95.81 120 ASN A C 1
ATOM 945 O O . ASN A 1 120 ? -24.012 2.302 15.168 1.00 95.81 120 ASN A O 1
ATOM 949 N N . GLN A 1 121 ? -25.380 1.018 16.383 1.00 95.94 121 GLN A N 1
ATOM 950 C CA . GLN A 1 121 ? -25.627 2.033 17.411 1.00 95.94 121 GLN A CA 1
ATOM 951 C C . GLN A 1 121 ? -24.328 2.496 18.081 1.00 95.94 121 GLN A C 1
ATOM 953 O O . GLN A 1 121 ? -24.102 3.699 18.197 1.00 95.94 121 GLN A O 1
ATOM 958 N N . ILE A 1 122 ? -23.445 1.557 18.444 1.00 96.31 122 ILE A N 1
ATOM 959 C CA . ILE A 1 122 ? -22.120 1.888 18.987 1.00 96.31 122 ILE A CA 1
ATOM 960 C C . ILE A 1 122 ? -21.277 2.626 17.943 1.00 96.31 122 ILE A C 1
ATOM 962 O O . ILE A 1 122 ? -20.656 3.637 18.262 1.00 96.31 122 ILE A O 1
ATOM 966 N N . TYR A 1 123 ? -21.269 2.152 16.693 1.00 97.00 123 TYR A N 1
ATOM 967 C CA . TYR A 1 123 ? -20.563 2.828 15.604 1.00 97.00 123 TYR A CA 1
ATOM 968 C C . TYR A 1 123 ? -20.996 4.296 15.480 1.00 97.00 123 TYR A C 1
ATOM 970 O O . TYR A 1 123 ? -20.142 5.173 15.443 1.00 97.00 123 TYR A O 1
ATOM 978 N N . ARG A 1 124 ? -22.300 4.589 15.478 1.00 95.62 124 ARG A N 1
ATOM 979 C CA . ARG A 1 124 ? -22.803 5.966 15.348 1.00 95.62 124 ARG A CA 1
ATOM 980 C C . ARG A 1 124 ? -22.343 6.852 16.500 1.00 95.62 124 ARG A C 1
ATOM 982 O O . ARG A 1 124 ? -21.847 7.949 16.268 1.00 95.62 124 ARG A O 1
ATOM 989 N N . GLN A 1 125 ? -22.437 6.341 17.728 1.00 94.88 125 GLN A N 1
ATOM 990 C CA . GLN A 1 125 ? -21.950 7.042 18.918 1.00 94.88 125 GLN A CA 1
ATOM 991 C C . GLN A 1 125 ? -20.456 7.354 18.827 1.00 94.88 125 GLN A C 1
ATOM 993 O O . GLN A 1 125 ? -20.029 8.431 19.230 1.00 94.88 125 GLN A O 1
ATOM 998 N N . LEU A 1 126 ? -19.665 6.417 18.300 1.00 95.50 126 LEU A N 1
ATOM 999 C CA . LEU A 1 126 ? -18.223 6.572 18.203 1.00 95.50 126 LEU A CA 1
ATOM 1000 C C . LEU A 1 126 ? -17.777 7.396 16.999 1.00 95.50 126 LEU A C 1
ATOM 1002 O O . LEU A 1 126 ? -16.773 8.070 17.144 1.00 95.50 126 LEU A O 1
ATOM 1006 N N . PHE A 1 127 ? -18.449 7.349 15.847 1.00 95.56 127 PHE A N 1
ATOM 1007 C CA . PHE A 1 127 ? -17.906 7.843 14.570 1.00 95.56 127 PHE A CA 1
ATOM 1008 C C . PHE A 1 127 ? -18.782 8.872 13.833 1.00 95.56 127 PHE A C 1
ATOM 1010 O O . PHE A 1 127 ? -18.283 9.497 12.906 1.00 95.56 127 PHE A O 1
ATOM 1017 N N . GLU A 1 128 ? -20.056 9.075 14.195 1.00 91.00 128 GLU A N 1
ATOM 1018 C CA . GLU A 1 128 ? -20.909 10.096 13.541 1.00 91.00 128 GLU A CA 1
ATOM 1019 C C . GLU A 1 128 ? -20.953 11.424 14.312 1.00 91.00 128 GLU A C 1
ATOM 1021 O O . GLU A 1 128 ? -21.236 12.466 13.728 1.00 91.00 128 GLU A O 1
ATOM 1026 N N . SER A 1 129 ? -20.688 11.409 15.621 1.00 77.00 129 SER A N 1
ATOM 1027 C CA . SER A 1 129 ? -20.808 12.591 16.494 1.00 77.00 129 SER A CA 1
ATOM 1028 C C . SER A 1 129 ? -19.525 12.912 17.261 1.00 77.00 129 SER A C 1
ATOM 1030 O O . SER A 1 129 ? -19.570 13.553 18.308 1.00 77.00 129 SER A O 1
ATOM 1032 N N . THR A 1 130 ? -18.379 12.442 16.770 1.00 86.75 130 THR A N 1
ATOM 1033 C CA . THR A 1 130 ? -17.071 12.681 17.390 1.00 86.75 130 THR A CA 1
ATOM 1034 C C . THR A 1 130 ? -16.041 13.061 16.329 1.00 86.75 130 THR A C 1
ATOM 1036 O O . THR A 1 130 ? -16.333 13.091 15.137 1.00 86.75 130 THR A O 1
ATOM 1039 N N . GLU A 1 131 ? -14.809 13.318 16.757 1.00 89.75 131 GLU A N 1
ATOM 1040 C CA . GLU A 1 131 ? -13.688 13.515 15.843 1.00 89.75 131 GLU A CA 1
ATOM 1041 C C . GLU A 1 131 ? -13.214 12.210 15.178 1.00 89.75 131 GLU A C 1
ATOM 1043 O O . GLU A 1 131 ? -12.428 12.254 14.230 1.00 89.75 131 GLU A O 1
ATOM 1048 N N . ASN A 1 132 ? -13.651 11.036 15.636 1.00 95.94 132 ASN A N 1
ATOM 1049 C CA . ASN A 1 132 ? -13.267 9.766 15.021 1.00 95.94 132 ASN A CA 1
ATOM 1050 C C . ASN A 1 132 ? -13.742 9.692 13.564 1.00 95.94 132 ASN A C 1
ATOM 1052 O O . ASN A 1 132 ? -14.747 10.284 13.185 1.00 95.94 132 ASN A O 1
ATOM 1056 N N . GLN A 1 133 ? -13.021 8.937 12.740 1.00 95.75 133 GLN A N 1
ATOM 1057 C CA . GLN A 1 133 ? -13.285 8.868 11.303 1.00 95.75 133 GLN A CA 1
ATOM 1058 C C . GLN A 1 133 ? -13.564 7.442 10.849 1.00 95.75 133 GLN A C 1
ATOM 1060 O O . GLN A 1 133 ? -13.053 6.472 11.409 1.00 95.75 133 GLN A O 1
ATOM 1065 N N . HIS A 1 134 ? -14.344 7.322 9.783 1.00 96.94 134 HIS A N 1
ATOM 1066 C CA . HIS A 1 134 ? -14.537 6.076 9.063 1.00 96.94 134 HIS A CA 1
ATOM 1067 C C . HIS A 1 134 ? -14.011 6.248 7.639 1.00 96.94 134 HIS A C 1
ATOM 1069 O O . HIS A 1 134 ? -14.496 7.090 6.888 1.00 96.94 134 HIS A O 1
ATOM 1075 N N . ILE A 1 135 ? -13.014 5.442 7.285 1.00 96.19 135 ILE A N 1
ATOM 1076 C CA . ILE A 1 135 ? -12.396 5.398 5.963 1.00 96.19 135 ILE A CA 1
ATOM 1077 C C . ILE A 1 135 ? -12.794 4.076 5.309 1.00 96.19 135 ILE A C 1
ATOM 1079 O O . ILE A 1 135 ? -12.757 3.022 5.947 1.00 96.19 135 ILE A O 1
ATOM 1083 N N . LYS A 1 136 ? -13.158 4.132 4.027 1.00 95.62 136 LYS A N 1
ATOM 1084 C CA . LYS A 1 136 ? -13.453 2.954 3.206 1.00 95.62 136 LYS A CA 1
ATOM 1085 C C . LYS A 1 136 ? -12.231 2.622 2.350 1.00 95.62 136 LYS A C 1
ATOM 1087 O O . LYS A 1 136 ? -11.998 3.323 1.366 1.00 95.62 136 LYS A O 1
ATOM 1092 N N . PRO A 1 137 ? -11.443 1.587 2.688 1.00 94.94 137 PRO A N 1
ATOM 1093 C CA . PRO A 1 137 ? -10.277 1.232 1.895 1.00 94.94 137 PRO A CA 1
ATOM 1094 C C . PRO A 1 137 ? -10.679 0.842 0.473 1.00 94.94 137 PRO A C 1
ATOM 1096 O O . PRO A 1 137 ? -11.614 0.057 0.270 1.00 94.94 137 PRO A O 1
ATOM 1099 N N . ASN A 1 138 ? -9.945 1.353 -0.513 1.00 93.25 138 ASN A N 1
ATOM 1100 C CA . ASN A 1 138 ? -10.099 0.942 -1.903 1.00 93.25 138 ASN A CA 1
ATOM 1101 C C . ASN A 1 138 ? -9.168 -0.230 -2.250 1.00 93.25 138 ASN A C 1
ATOM 1103 O O . ASN A 1 138 ? -8.183 -0.508 -1.561 1.00 93.25 138 ASN A O 1
ATOM 1107 N N . LEU A 1 139 ? -9.508 -0.937 -3.328 1.00 94.88 139 LEU A N 1
ATOM 1108 C CA . LEU A 1 139 ? -8.792 -2.140 -3.743 1.00 94.88 139 LEU A CA 1
ATOM 1109 C C . LEU A 1 139 ? -7.338 -1.840 -4.146 1.00 94.88 139 LEU A C 1
ATOM 1111 O O . LEU A 1 139 ? -6.438 -2.568 -3.738 1.00 94.88 139 LEU A O 1
ATOM 1115 N N . THR A 1 140 ? -7.107 -0.729 -4.847 1.00 94.44 140 THR A N 1
ATOM 1116 C CA . THR A 1 140 ? -5.779 -0.248 -5.261 1.00 94.44 140 THR A CA 1
ATOM 1117 C C . THR A 1 140 ? -4.835 -0.070 -4.069 1.00 94.44 140 THR A C 1
ATOM 1119 O O . THR A 1 140 ? -3.703 -0.546 -4.085 1.00 94.44 140 THR A O 1
ATOM 1122 N N . SER A 1 141 ? -5.306 0.534 -2.975 1.00 95.75 141 SER A N 1
ATOM 1123 C CA . SER A 1 141 ? -4.506 0.706 -1.755 1.00 95.75 141 SER A CA 1
ATOM 1124 C C . SER A 1 141 ? -4.099 -0.641 -1.165 1.00 95.75 141 SER A C 1
ATOM 1126 O O . SER A 1 141 ? -2.956 -0.816 -0.754 1.00 95.75 141 SER A O 1
ATOM 1128 N N . ILE A 1 142 ? -5.010 -1.620 -1.166 1.00 97.00 142 ILE A N 1
ATOM 1129 C CA . ILE A 1 142 ? -4.708 -2.979 -0.701 1.00 97.00 142 ILE A CA 1
ATOM 1130 C C . ILE A 1 142 ? -3.679 -3.647 -1.619 1.00 97.00 142 ILE A C 1
ATOM 1132 O O . ILE A 1 142 ? -2.809 -4.356 -1.119 1.00 97.00 142 ILE A O 1
ATOM 1136 N N . HIS A 1 143 ? -3.722 -3.408 -2.934 1.00 98.00 143 HIS A N 1
ATOM 1137 C CA . HIS A 1 143 ? -2.699 -3.908 -3.859 1.00 98.00 143 HIS A CA 1
ATOM 1138 C C . HIS A 1 143 ? -1.317 -3.342 -3.548 1.00 98.00 143 HIS A C 1
ATOM 1140 O O . HIS A 1 143 ? -0.371 -4.120 -3.452 1.00 98.00 143 HIS A O 1
ATOM 1146 N N . HIS A 1 144 ? -1.187 -2.033 -3.317 1.00 97.69 144 HIS A N 1
ATOM 1147 C CA . HIS A 1 144 ? 0.099 -1.432 -2.940 1.00 97.69 144 HIS A CA 1
ATOM 1148 C C . HIS A 1 144 ? 0.619 -1.974 -1.603 1.00 97.69 144 HIS A C 1
ATOM 1150 O O . HIS A 1 144 ? 1.783 -2.364 -1.513 1.00 97.69 144 HIS A O 1
ATOM 1156 N N . LEU A 1 145 ? -0.247 -2.070 -0.587 1.00 98.19 145 LEU A N 1
ATOM 1157 C CA . LEU A 1 145 ? 0.114 -2.640 0.714 1.00 98.19 145 LEU A CA 1
ATOM 1158 C C . LEU A 1 145 ? 0.563 -4.105 0.591 1.00 98.19 145 LEU A C 1
ATOM 1160 O O . LEU A 1 145 ? 1.601 -4.483 1.127 1.00 98.19 145 LEU A O 1
ATOM 1164 N N . ALA A 1 146 ? -0.175 -4.922 -0.163 1.00 98.44 146 ALA A N 1
ATOM 1165 C CA . ALA A 1 146 ? 0.165 -6.325 -0.385 1.00 98.44 146 ALA A CA 1
ATOM 1166 C C . ALA A 1 146 ? 1.432 -6.505 -1.240 1.00 98.44 146 ALA A C 1
ATOM 1168 O O . ALA A 1 146 ? 2.177 -7.461 -1.030 1.00 98.44 146 ALA A O 1
ATOM 1169 N N . THR A 1 147 ? 1.696 -5.587 -2.173 1.00 98.62 147 THR A N 1
ATOM 1170 C CA . THR A 1 147 ? 2.933 -5.563 -2.969 1.00 98.62 147 THR A CA 1
ATOM 1171 C C . THR A 1 147 ? 4.128 -5.308 -2.062 1.00 98.62 147 THR A C 1
ATOM 1173 O O . THR A 1 147 ? 5.066 -6.104 -2.053 1.00 98.62 147 THR A O 1
ATOM 1176 N N . TYR A 1 148 ? 4.064 -4.282 -1.211 1.00 98.56 148 TYR A N 1
ATOM 1177 C CA . TYR A 1 148 ? 5.125 -4.031 -0.237 1.00 98.56 148 TYR A CA 1
ATOM 1178 C C . TYR A 1 148 ? 5.332 -5.216 0.713 1.00 98.56 148 TYR A C 1
ATOM 1180 O O . TYR A 1 148 ? 6.459 -5.677 0.887 1.00 98.56 148 TYR A O 1
ATOM 1188 N N . HIS A 1 149 ? 4.244 -5.777 1.243 1.00 98.50 149 HIS A N 1
ATOM 1189 C CA . HIS A 1 149 ? 4.294 -6.958 2.103 1.00 98.50 149 HIS A CA 1
ATOM 1190 C C . HIS A 1 149 ? 4.966 -8.161 1.419 1.00 98.50 149 HIS A C 1
ATOM 1192 O O . HIS A 1 149 ? 5.754 -8.881 2.033 1.00 98.50 149 HIS A O 1
ATOM 1198 N N . SER A 1 150 ? 4.716 -8.371 0.123 1.00 98.25 150 SER A N 1
ATOM 1199 C CA . SER A 1 150 ? 5.377 -9.440 -0.633 1.00 98.25 150 SER A CA 1
ATOM 1200 C C . SER A 1 150 ? 6.895 -9.238 -0.736 1.00 98.25 150 SER A C 1
ATOM 1202 O O . SER A 1 150 ? 7.638 -10.208 -0.590 1.00 98.25 150 SER A O 1
ATOM 1204 N N . PHE A 1 151 ? 7.365 -7.993 -0.873 1.00 98.44 151 PHE A N 1
ATOM 1205 C CA . PHE A 1 151 ? 8.793 -7.677 -0.838 1.00 98.44 151 PHE A CA 1
ATOM 1206 C C . PHE A 1 151 ? 9.397 -7.879 0.550 1.00 98.44 151 PHE A C 1
ATOM 1208 O O . PHE A 1 151 ? 10.481 -8.448 0.654 1.00 98.44 151 PHE A O 1
ATOM 1215 N N . VAL A 1 152 ? 8.698 -7.485 1.619 1.00 98.25 152 VAL A N 1
ATOM 1216 C CA . VAL A 1 152 ? 9.136 -7.752 3.002 1.00 98.25 152 VAL A CA 1
ATOM 1217 C C . VAL A 1 152 ? 9.313 -9.259 3.231 1.00 98.25 152 VAL A C 1
ATOM 1219 O O . VAL A 1 152 ? 10.330 -9.687 3.781 1.00 98.25 152 VAL A O 1
ATOM 1222 N N . ASN A 1 153 ? 8.381 -10.078 2.737 1.00 97.88 153 ASN A N 1
ATOM 1223 C CA . ASN A 1 153 ? 8.493 -11.536 2.803 1.00 97.88 153 ASN A CA 1
ATOM 1224 C C . ASN A 1 153 ? 9.659 -12.074 1.956 1.00 97.88 153 ASN A C 1
ATOM 1226 O O . ASN A 1 153 ? 10.403 -12.932 2.427 1.00 97.88 153 ASN A O 1
ATOM 1230 N N . ALA A 1 154 ? 9.866 -11.549 0.745 1.00 97.19 154 ALA A N 1
ATOM 1231 C CA . ALA A 1 154 ? 10.983 -11.942 -0.116 1.00 97.19 154 ALA A CA 1
ATOM 1232 C C . ALA A 1 154 ? 12.348 -11.584 0.500 1.00 97.19 154 ALA A C 1
ATOM 1234 O O . ALA A 1 154 ? 13.291 -12.367 0.408 1.00 97.19 154 ALA A O 1
ATOM 1235 N N . ILE A 1 155 ? 12.458 -10.445 1.195 1.00 96.50 155 ILE A N 1
ATOM 1236 C CA . ILE A 1 155 ? 13.640 -10.087 1.997 1.00 96.50 155 ILE A CA 1
ATOM 1237 C C . ILE A 1 155 ? 13.865 -11.113 3.110 1.00 96.50 155 ILE A C 1
ATOM 1239 O O . ILE A 1 155 ? 14.981 -11.604 3.280 1.00 96.50 155 ILE A O 1
ATOM 1243 N N . ALA A 1 156 ? 12.815 -11.460 3.861 1.00 95.06 156 ALA A N 1
ATOM 1244 C CA . ALA A 1 156 ? 12.910 -12.434 4.948 1.00 95.06 156 ALA A CA 1
ATOM 1245 C C . ALA A 1 156 ? 13.352 -13.821 4.443 1.00 95.06 156 ALA A C 1
ATOM 1247 O O . ALA A 1 156 ? 14.126 -14.503 5.116 1.00 95.06 156 ALA A O 1
ATOM 1248 N N . ALA A 1 157 ? 12.919 -14.198 3.237 1.00 95.25 157 ALA A N 1
ATOM 1249 C CA . ALA A 1 157 ? 13.325 -15.419 2.543 1.00 95.25 157 ALA A CA 1
ATOM 1250 C C . ALA A 1 157 ? 14.689 -15.316 1.825 1.00 95.25 157 ALA A C 1
ATOM 1252 O O . ALA A 1 157 ? 15.216 -16.332 1.381 1.00 95.25 157 ALA A O 1
ATOM 1253 N N . ARG A 1 158 ? 15.292 -14.118 1.748 1.00 91.75 158 ARG A N 1
ATOM 1254 C CA . ARG A 1 158 ? 16.521 -13.807 0.983 1.00 91.75 158 ARG A CA 1
ATOM 1255 C C . ARG A 1 158 ? 16.391 -14.034 -0.530 1.00 91.75 158 ARG A C 1
ATOM 1257 O O . ARG A 1 158 ? 17.371 -14.354 -1.196 1.00 91.75 158 ARG A O 1
ATOM 1264 N N . GLU A 1 159 ? 15.189 -13.850 -1.063 1.00 93.75 159 GLU A N 1
ATOM 1265 C CA . GLU A 1 159 ? 14.854 -14.066 -2.476 1.00 93.75 159 GLU A CA 1
ATOM 1266 C C . GLU A 1 159 ? 14.858 -12.769 -3.298 1.00 93.75 159 GLU A C 1
ATOM 1268 O O . GLU A 1 159 ? 14.932 -12.820 -4.524 1.00 93.75 159 GLU A O 1
ATOM 1273 N N . LEU A 1 160 ? 14.804 -11.599 -2.648 1.00 93.31 160 LEU A N 1
ATOM 1274 C CA . LEU A 1 160 ? 14.835 -10.315 -3.347 1.00 93.31 160 LEU A CA 1
ATOM 1275 C C . LEU A 1 160 ? 16.276 -9.885 -3.652 1.00 93.31 160 LEU A C 1
ATOM 1277 O O . LEU A 1 160 ? 17.007 -9.442 -2.764 1.00 93.31 160 LEU A O 1
ATOM 1281 N N . VAL A 1 161 ? 16.664 -9.994 -4.921 1.00 92.25 161 VAL A N 1
ATOM 1282 C CA . VAL A 1 161 ? 17.974 -9.580 -5.442 1.00 92.25 161 VAL A CA 1
ATOM 1283 C C . VAL A 1 161 ? 17.781 -8.414 -6.405 1.00 92.25 161 VAL A C 1
ATOM 1285 O O . VAL A 1 161 ? 17.012 -8.539 -7.351 1.00 92.25 161 VAL A O 1
ATOM 1288 N N . LEU A 1 162 ? 18.491 -7.309 -6.173 1.00 91.75 162 LEU A N 1
ATOM 1289 C CA . LEU A 1 162 ? 18.546 -6.140 -7.060 1.00 91.75 162 LEU A CA 1
ATOM 1290 C C . LEU A 1 162 ? 20.003 -5.696 -7.213 1.00 91.75 162 LEU A C 1
ATOM 1292 O O . LEU A 1 162 ? 20.792 -5.813 -6.271 1.00 91.75 162 LEU A O 1
ATOM 1296 N N . GLY A 1 163 ? 20.398 -5.229 -8.397 1.00 85.75 163 GLY A N 1
ATOM 1297 C CA . GLY A 1 163 ? 21.777 -4.811 -8.672 1.00 85.75 163 GLY A CA 1
ATOM 1298 C C . GLY A 1 163 ? 22.806 -5.929 -8.459 1.00 85.75 163 GLY A C 1
ATOM 1299 O O . GLY A 1 163 ? 23.952 -5.665 -8.102 1.00 85.75 163 GLY A O 1
ATOM 1300 N N . GLY A 1 164 ? 22.385 -7.191 -8.600 1.00 86.88 164 GLY A N 1
ATOM 1301 C CA . GLY A 1 164 ? 23.224 -8.369 -8.355 1.00 86.88 164 GLY A CA 1
ATOM 1302 C C . GLY A 1 164 ? 23.482 -8.697 -6.878 1.00 86.88 164 GLY A C 1
ATOM 1303 O O . GLY A 1 164 ? 24.308 -9.563 -6.591 1.00 86.88 164 GLY A O 1
ATOM 1304 N N . LYS A 1 165 ? 22.790 -8.046 -5.933 1.00 91.62 165 LYS A N 1
ATOM 1305 C CA . LYS A 1 165 ? 22.938 -8.263 -4.486 1.00 91.62 165 LYS A CA 1
ATOM 1306 C C . LYS A 1 165 ? 21.587 -8.559 -3.827 1.00 91.62 165 LYS A C 1
ATOM 1308 O O . LYS A 1 165 ? 20.576 -7.949 -4.159 1.00 91.62 165 LYS A O 1
ATOM 1313 N N . ALA A 1 166 ? 21.581 -9.467 -2.848 1.00 92.81 166 ALA A N 1
ATOM 1314 C CA . ALA A 1 166 ? 20.424 -9.669 -1.978 1.00 92.81 166 ALA A CA 1
ATOM 1315 C C . ALA A 1 166 ? 20.159 -8.411 -1.136 1.00 92.81 166 ALA A C 1
ATOM 1317 O O . ALA A 1 166 ? 21.036 -7.947 -0.400 1.00 92.81 166 ALA A O 1
ATOM 1318 N N . LEU A 1 167 ? 18.952 -7.872 -1.256 1.00 94.31 167 LEU A N 1
ATOM 1319 C CA . LEU A 1 167 ? 18.550 -6.640 -0.594 1.00 94.31 167 LEU A CA 1
ATOM 1320 C C . LEU A 1 167 ? 18.274 -6.897 0.899 1.00 94.31 167 LEU A C 1
ATOM 1322 O O . LEU A 1 167 ? 17.811 -7.969 1.291 1.00 94.31 167 LEU A O 1
ATOM 1326 N N . SER A 1 168 ? 18.555 -5.913 1.749 1.00 95.69 168 SER A N 1
ATOM 1327 C CA . SER A 1 168 ? 18.171 -5.908 3.165 1.00 95.69 168 SER A CA 1
ATOM 1328 C C . SER A 1 168 ? 16.894 -5.095 3.406 1.00 95.69 168 SER A C 1
ATOM 1330 O O . SER A 1 168 ? 16.507 -4.256 2.594 1.00 95.69 168 SER A O 1
ATOM 1332 N N . LEU A 1 169 ? 16.228 -5.313 4.547 1.00 95.88 169 LEU A N 1
ATOM 1333 C CA . LEU A 1 169 ? 15.013 -4.561 4.891 1.00 95.88 169 LEU A CA 1
ATOM 1334 C C . LEU A 1 169 ? 15.246 -3.033 4.961 1.00 95.88 169 LEU A C 1
ATOM 1336 O O . LEU A 1 169 ? 14.416 -2.304 4.419 1.00 95.88 169 LEU A O 1
ATOM 1340 N N . PRO A 1 170 ? 16.345 -2.518 5.554 1.00 96.31 170 PRO A N 1
ATOM 1341 C CA . PRO A 1 170 ? 16.636 -1.083 5.522 1.00 96.31 170 PRO A CA 1
ATOM 1342 C C . PRO A 1 170 ? 16.806 -0.526 4.102 1.00 96.31 170 PRO A C 1
ATOM 1344 O O . PRO A 1 170 ? 16.284 0.545 3.807 1.00 96.31 170 PRO A O 1
ATOM 1347 N N . GLU A 1 171 ? 17.475 -1.265 3.208 1.00 95.81 171 GLU A N 1
ATOM 1348 C CA . GLU A 1 171 ? 17.638 -0.854 1.805 1.00 95.81 171 GLU A CA 1
ATOM 1349 C C . GLU A 1 171 ? 16.289 -0.844 1.063 1.00 95.81 171 GLU A C 1
ATOM 1351 O O . GLU A 1 171 ? 16.011 0.085 0.307 1.00 95.81 171 GLU A O 1
ATOM 1356 N N . LEU A 1 172 ? 15.406 -1.819 1.322 1.00 96.75 172 LEU A N 1
ATOM 1357 C CA . LEU A 1 172 ? 14.041 -1.822 0.780 1.00 96.75 172 LEU A CA 1
ATOM 1358 C C . LEU A 1 172 ? 13.230 -0.609 1.261 1.00 96.75 172 LEU A C 1
ATOM 1360 O O . LEU A 1 172 ? 12.550 0.031 0.462 1.00 96.75 172 LEU A O 1
ATOM 1364 N N . ILE A 1 173 ? 13.293 -0.289 2.558 1.00 95.25 173 ILE A N 1
ATOM 1365 C CA . ILE A 1 173 ? 12.615 0.887 3.127 1.00 95.25 173 ILE A CA 1
ATOM 1366 C C . ILE A 1 173 ? 13.109 2.165 2.441 1.00 95.25 173 ILE A C 1
ATOM 1368 O O . ILE A 1 173 ? 12.296 3.000 2.042 1.00 95.25 173 ILE A O 1
ATOM 1372 N N . GLN A 1 174 ? 14.424 2.301 2.254 1.00 94.00 174 GLN A N 1
ATOM 1373 C CA . GLN A 1 174 ? 15.007 3.440 1.551 1.00 94.00 174 GLN A CA 1
ATOM 1374 C C . GLN A 1 174 ? 14.492 3.537 0.107 1.00 94.00 174 GLN A C 1
ATOM 1376 O O . GLN A 1 174 ? 13.994 4.592 -0.284 1.00 94.00 174 GLN A O 1
ATOM 1381 N N . LEU A 1 175 ? 14.522 2.439 -0.656 1.00 94.75 175 LEU A N 1
ATOM 1382 C CA . LEU A 1 175 ? 14.036 2.416 -2.040 1.00 94.75 175 LEU A CA 1
ATOM 1383 C C . LEU A 1 175 ? 12.558 2.794 -2.147 1.00 94.75 175 LEU A C 1
ATOM 1385 O O . LEU A 1 175 ? 12.185 3.589 -3.009 1.00 94.75 175 LEU A O 1
ATOM 1389 N N . VAL A 1 176 ? 11.710 2.275 -1.259 1.00 94.31 176 VAL A N 1
ATOM 1390 C CA . VAL A 1 176 ? 10.275 2.597 -1.244 1.00 94.31 176 VAL A CA 1
ATOM 1391 C C . VAL A 1 176 ? 10.028 4.084 -1.012 1.00 94.31 176 VAL A C 1
ATOM 1393 O O . VAL A 1 176 ? 9.155 4.669 -1.655 1.00 94.31 176 VAL A O 1
ATOM 1396 N N . ARG A 1 177 ? 10.807 4.707 -0.125 1.00 91.12 177 ARG A N 1
ATOM 1397 C CA . ARG A 1 177 ? 10.703 6.142 0.152 1.00 91.12 177 ARG A CA 1
ATOM 1398 C C . ARG A 1 177 ? 11.210 6.986 -1.007 1.00 91.12 177 ARG A C 1
ATOM 1400 O O . ARG A 1 177 ? 10.508 7.893 -1.435 1.00 91.12 177 ARG A O 1
ATOM 1407 N N . GLU A 1 178 ? 12.391 6.670 -1.533 1.00 90.75 178 GLU A N 1
ATOM 1408 C CA . GLU A 1 178 ? 13.010 7.410 -2.640 1.00 90.75 178 GLU A CA 1
ATOM 1409 C C . GLU A 1 178 ? 12.183 7.340 -3.927 1.00 90.75 178 GLU A C 1
ATOM 1411 O O . GLU A 1 178 ? 12.145 8.294 -4.700 1.00 90.75 178 GLU A O 1
ATOM 1416 N N . THR A 1 179 ? 11.509 6.214 -4.162 1.00 90.94 179 THR A N 1
ATOM 1417 C CA . THR A 1 179 ? 10.668 6.025 -5.352 1.00 90.94 179 THR A CA 1
ATOM 1418 C C . THR A 1 179 ? 9.221 6.462 -5.160 1.00 90.94 179 THR A C 1
ATOM 1420 O O . THR A 1 179 ? 8.497 6.572 -6.149 1.00 90.94 179 THR A O 1
ATOM 1423 N N . GLY A 1 180 ? 8.784 6.702 -3.920 1.00 90.12 180 GLY A N 1
ATOM 1424 C CA . GLY A 1 180 ? 7.428 7.151 -3.611 1.00 90.12 180 GLY A CA 1
ATOM 1425 C C . GLY A 1 180 ? 6.329 6.144 -3.968 1.00 90.12 180 GLY A C 1
ATOM 1426 O O . GLY A 1 180 ? 5.164 6.520 -4.046 1.00 90.12 180 GLY A O 1
ATOM 1427 N N . VAL A 1 181 ? 6.651 4.863 -4.179 1.00 92.38 181 VAL A N 1
ATOM 1428 C CA . VAL A 1 181 ? 5.685 3.854 -4.667 1.00 92.38 181 VAL A CA 1
ATOM 1429 C C . VAL A 1 181 ? 4.489 3.637 -3.732 1.00 92.38 181 VAL A C 1
ATOM 1431 O O . VAL A 1 181 ? 3.397 3.309 -4.192 1.00 92.38 181 VAL A O 1
ATOM 1434 N N . LEU A 1 182 ? 4.658 3.870 -2.424 1.00 93.81 182 LEU A N 1
ATOM 1435 C CA . LEU A 1 182 ? 3.562 3.816 -1.449 1.00 93.81 182 LEU A CA 1
ATOM 1436 C C . LEU A 1 182 ? 2.661 5.057 -1.473 1.00 93.81 182 LEU A C 1
ATOM 1438 O O . LEU A 1 182 ? 1.521 4.969 -1.023 1.00 93.81 182 LEU A O 1
ATOM 1442 N N . ALA A 1 183 ? 3.109 6.189 -2.026 1.00 89.69 183 ALA A N 1
ATOM 1443 C CA . ALA A 1 183 ? 2.279 7.390 -2.133 1.00 89.69 183 ALA A CA 1
ATOM 1444 C C . ALA A 1 183 ? 1.063 7.175 -3.051 1.00 89.69 183 ALA A C 1
ATOM 1446 O O . ALA A 1 183 ? 0.062 7.869 -2.918 1.00 89.69 183 ALA A O 1
ATOM 1447 N N . GLN A 1 184 ? 1.108 6.166 -3.926 1.00 87.12 184 GLN A N 1
ATOM 1448 C CA . GLN A 1 184 ? -0.004 5.770 -4.795 1.00 87.12 184 GLN A CA 1
ATOM 1449 C C . GLN A 1 184 ? -1.147 5.062 -4.036 1.00 87.12 184 GLN A C 1
ATOM 1451 O O . GLN A 1 184 ? -2.251 4.910 -4.559 1.00 87.12 184 GLN A O 1
ATOM 1456 N N . ALA A 1 185 ? -0.930 4.650 -2.781 1.00 92.94 185 ALA A N 1
ATOM 1457 C CA . ALA A 1 185 ? -1.984 4.092 -1.942 1.00 92.94 185 ALA A CA 1
ATOM 1458 C C . ALA A 1 185 ? -2.823 5.214 -1.310 1.00 92.94 185 ALA A C 1
ATOM 1460 O O . ALA A 1 185 ? -2.430 5.794 -0.296 1.00 92.94 185 ALA A O 1
ATOM 1461 N N . GLN A 1 186 ? -4.017 5.467 -1.858 1.00 92.44 186 GLN A N 1
ATOM 1462 C CA . GLN A 1 186 ? -4.958 6.473 -1.340 1.00 92.44 186 GLN A CA 1
ATOM 1463 C C . GLN A 1 186 ? -5.211 6.337 0.167 1.00 92.44 186 GLN A C 1
ATOM 1465 O O . GLN A 1 186 ? -5.272 7.335 0.871 1.00 92.44 186 GLN A O 1
ATOM 1470 N N . LEU A 1 187 ? -5.288 5.110 0.692 1.00 95.81 187 LEU A N 1
ATOM 1471 C CA . LEU A 1 187 ? -5.465 4.886 2.127 1.00 95.81 187 LEU A CA 1
ATOM 1472 C C . LEU A 1 187 ? -4.374 5.575 2.966 1.00 95.81 187 LEU A C 1
ATOM 1474 O O . LEU A 1 187 ? -4.672 6.101 4.030 1.00 95.81 187 LEU A O 1
ATOM 1478 N N . LEU A 1 188 ? -3.117 5.591 2.514 1.00 95.62 188 LEU A N 1
ATOM 1479 C CA . LEU A 1 188 ? -2.029 6.252 3.243 1.00 95.62 188 LEU A CA 1
ATOM 1480 C C . LEU A 1 188 ? -2.152 7.786 3.183 1.00 95.62 188 LEU A C 1
ATOM 1482 O O . LEU A 1 188 ? -1.744 8.473 4.119 1.00 95.62 188 LEU A O 1
ATOM 1486 N N . GLN A 1 189 ? -2.776 8.322 2.134 1.00 91.62 189 GLN A N 1
ATOM 1487 C CA . GLN A 1 189 ? -3.112 9.744 2.037 1.00 91.62 189 GLN A CA 1
ATOM 1488 C C . GLN A 1 189 ? -4.298 10.100 2.944 1.00 91.62 189 GLN A C 1
ATOM 1490 O O . GLN A 1 189 ? -4.210 11.049 3.714 1.00 91.62 189 GLN A O 1
ATOM 1495 N N . ASP A 1 190 ? -5.361 9.288 2.951 1.00 92.75 190 ASP A N 1
ATOM 1496 C CA . ASP A 1 190 ? -6.535 9.463 3.828 1.00 92.75 190 ASP A CA 1
ATOM 1497 C C . ASP A 1 190 ? -6.159 9.372 5.323 1.00 92.75 190 ASP A C 1
ATOM 1499 O O . ASP A 1 190 ? -6.835 9.896 6.218 1.00 92.75 190 ASP A O 1
ATOM 1503 N N . LEU A 1 191 ? -5.050 8.690 5.621 1.00 94.25 191 LEU A N 1
ATOM 1504 C CA . LEU A 1 191 ? -4.468 8.622 6.956 1.00 94.25 191 LEU A CA 1
ATOM 1505 C C . LEU A 1 191 ? -3.620 9.851 7.333 1.00 94.25 191 LEU A C 1
ATOM 1507 O O . LEU A 1 191 ? -3.288 9.963 8.517 1.00 94.25 191 LEU A O 1
ATOM 1511 N N . ASP A 1 192 ? -3.336 10.754 6.385 1.00 90.56 192 ASP A N 1
ATOM 1512 C CA . ASP A 1 192 ? -2.433 11.922 6.485 1.00 90.56 192 ASP A CA 1
ATOM 1513 C C . ASP A 1 192 ? -1.036 11.527 7.005 1.00 90.56 192 ASP A C 1
ATOM 1515 O O . ASP A 1 192 ? -0.428 12.186 7.848 1.00 90.56 192 ASP A O 1
ATOM 1519 N N . VAL A 1 193 ? -0.534 10.374 6.536 1.00 90.38 193 VAL A N 1
ATOM 1520 C CA . VAL A 1 193 ? 0.810 9.872 6.887 1.00 90.38 193 VAL A CA 1
ATOM 1521 C C . VAL A 1 193 ? 1.842 10.083 5.787 1.00 90.38 193 VAL A C 1
ATOM 1523 O O . VAL A 1 193 ? 3.040 10.014 6.058 1.00 90.38 193 VAL A O 1
ATOM 1526 N N . ILE A 1 194 ? 1.394 10.378 4.567 1.00 83.62 194 ILE A N 1
ATOM 1527 C CA . ILE A 1 194 ? 2.260 10.878 3.503 1.00 83.62 194 ILE A CA 1
ATOM 1528 C C . ILE A 1 194 ? 2.469 12.371 3.767 1.00 83.62 194 ILE A C 1
ATOM 1530 O O . ILE A 1 194 ? 1.685 13.214 3.347 1.00 83.62 194 ILE A O 1
ATOM 1534 N N . LEU A 1 195 ? 3.500 12.691 4.544 1.00 64.31 195 LEU A N 1
ATOM 1535 C CA . LEU A 1 195 ? 3.981 14.063 4.678 1.00 64.31 195 LEU A CA 1
ATOM 1536 C C . LEU A 1 195 ? 4.661 14.455 3.382 1.00 64.31 195 LEU A C 1
ATOM 1538 O O . LEU A 1 195 ? 5.538 13.699 2.992 1.00 64.31 195 LEU A O 1
ATOM 1542 N N . ASP A 1 196 ? 4.282 15.583 2.772 1.00 49.66 196 ASP A N 1
ATOM 1543 C CA . ASP A 1 196 ? 4.895 16.203 1.586 1.00 49.66 196 ASP A CA 1
ATOM 1544 C C . ASP A 1 196 ? 6.370 15.799 1.392 1.00 49.66 196 ASP A C 1
ATOM 1546 O O . ASP A 1 196 ? 7.292 16.489 1.826 1.00 49.66 196 ASP A O 1
ATOM 1550 N N . ILE A 1 197 ? 6.603 14.650 0.742 1.00 44.94 197 ILE A N 1
ATOM 1551 C CA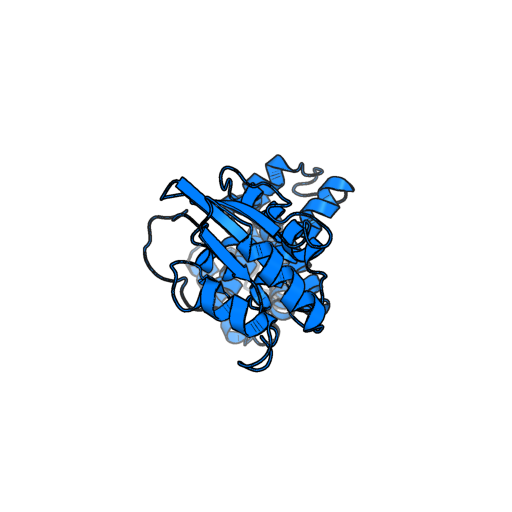 . ILE A 1 197 ? 7.957 14.163 0.420 1.00 44.94 197 ILE A CA 1
ATOM 1552 C C . ILE A 1 197 ? 8.537 15.037 -0.709 1.00 44.94 197 ILE A C 1
ATOM 1554 O O . ILE A 1 197 ? 9.737 15.070 -0.959 1.00 44.94 197 ILE A O 1
ATOM 1558 N N . THR A 1 198 ? 7.686 15.857 -1.315 1.00 34.53 198 THR A N 1
ATOM 1559 C CA . THR A 1 198 ? 8.011 17.006 -2.144 1.00 34.53 198 THR A CA 1
ATOM 1560 C C . THR A 1 198 ? 7.013 18.091 -1.770 1.00 34.53 198 THR A C 1
ATOM 1562 O O . THR A 1 198 ? 5.816 17.823 -1.814 1.00 34.53 198 THR A O 1
ATOM 1565 N N . GLY A 1 199 ? 7.467 19.285 -1.381 1.00 33.25 199 GLY A N 1
ATOM 1566 C CA . GLY A 1 199 ? 6.579 20.421 -1.133 1.00 33.25 199 GLY A CA 1
ATOM 1567 C C . GLY A 1 199 ? 5.735 20.728 -2.370 1.00 33.25 199 GLY A C 1
ATOM 1568 O O . GLY A 1 199 ? 6.197 21.411 -3.276 1.00 33.25 199 GLY A O 1
ATOM 1569 N N . ALA A 1 200 ? 4.526 20.183 -2.416 1.00 33.66 200 ALA A N 1
ATOM 1570 C CA . ALA A 1 200 ? 3.504 20.459 -3.408 1.00 33.66 200 ALA A CA 1
ATOM 1571 C C . ALA A 1 200 ? 2.167 20.036 -2.797 1.00 33.66 200 ALA A C 1
ATOM 1573 O O . ALA A 1 200 ? 1.790 18.867 -2.806 1.00 33.66 200 ALA A O 1
ATOM 1574 N N . VAL A 1 201 ? 1.482 21.029 -2.236 1.00 42.81 201 VAL A N 1
ATOM 1575 C CA . VAL A 1 201 ? 0.045 20.979 -1.997 1.00 42.81 201 VAL A CA 1
ATOM 1576 C C . VAL A 1 201 ? -0.603 20.827 -3.363 1.00 42.81 201 VAL A C 1
ATOM 1578 O O . VAL A 1 201 ? -0.570 21.756 -4.157 1.00 42.81 201 VAL A O 1
ATOM 1581 N N . ASP A 1 202 ? -1.072 19.627 -3.659 1.00 34.00 202 ASP A N 1
ATOM 1582 C CA . ASP A 1 202 ? -2.389 19.354 -4.220 1.00 34.00 202 ASP A CA 1
ATOM 1583 C C . ASP A 1 202 ? -2.545 17.835 -4.301 1.00 34.00 202 ASP A C 1
ATOM 1585 O O . ASP A 1 202 ? -1.565 17.090 -4.335 1.00 34.00 202 ASP A O 1
ATOM 1589 N N . SER A 1 203 ? -3.793 17.367 -4.247 1.00 39.28 203 SER A N 1
ATOM 1590 C CA . SER A 1 203 ? -4.125 15.947 -4.420 1.00 39.28 203 SER A CA 1
ATOM 1591 C C . SER A 1 203 ? -3.321 15.358 -5.584 1.00 39.28 203 SER A C 1
ATOM 1593 O O . SER A 1 203 ? -3.149 16.065 -6.583 1.00 39.28 203 SER A O 1
ATOM 1595 N N . PRO A 1 204 ? -2.831 14.104 -5.496 1.00 43.06 204 PRO A N 1
ATOM 1596 C CA . PRO A 1 204 ? -2.106 13.519 -6.612 1.00 43.06 204 PRO A CA 1
ATOM 1597 C C . PRO A 1 204 ? -2.968 13.680 -7.866 1.00 43.06 204 PRO A C 1
ATOM 1599 O O . PRO A 1 204 ? -4.174 13.395 -7.811 1.00 43.06 204 PRO A O 1
ATOM 1602 N N . PRO A 1 205 ? -2.399 14.190 -8.972 1.00 42.59 205 PRO A N 1
ATOM 1603 C CA . PRO A 1 205 ? -3.136 14.253 -10.216 1.00 42.59 205 PRO A CA 1
ATOM 1604 C C . PRO A 1 205 ? -3.675 12.850 -10.535 1.00 42.59 205 PRO A C 1
ATOM 1606 O O . PRO A 1 205 ? -3.103 11.850 -10.078 1.00 42.59 205 PRO A O 1
ATOM 1609 N N . PRO A 1 206 ? -4.781 12.755 -11.295 1.00 50.34 206 PRO A N 1
ATOM 1610 C CA . PRO A 1 206 ? -5.242 11.483 -11.834 1.00 50.34 206 PRO A CA 1
ATOM 1611 C C . PRO A 1 206 ? -4.043 10.698 -12.357 1.00 50.34 206 PRO A C 1
ATOM 1613 O O . PRO A 1 206 ? -3.143 11.308 -12.934 1.00 50.34 206 PRO A O 1
ATOM 1616 N N . ILE A 1 207 ? -4.021 9.382 -12.126 1.00 60.31 207 ILE A N 1
ATOM 1617 C CA . ILE A 1 207 ? -2.965 8.506 -12.636 1.00 60.31 207 ILE A CA 1
ATOM 1618 C C . ILE A 1 207 ? -2.824 8.783 -14.135 1.00 60.31 207 ILE A C 1
ATOM 1620 O O . ILE A 1 207 ? -3.672 8.380 -14.928 1.00 60.31 207 ILE A O 1
ATOM 1624 N N . ASP A 1 208 ? -1.789 9.532 -14.505 1.00 75.50 208 ASP A N 1
ATOM 1625 C CA . ASP A 1 208 ? -1.514 9.858 -15.891 1.00 75.50 208 ASP A CA 1
ATOM 1626 C C . ASP A 1 208 ? -0.826 8.636 -16.489 1.00 75.50 208 ASP A C 1
ATOM 1628 O O . ASP A 1 208 ? 0.358 8.382 -16.252 1.00 75.50 208 ASP A O 1
ATOM 1632 N N . GLU A 1 209 ? -1.593 7.839 -17.231 1.00 78.12 209 GLU A N 1
ATOM 1633 C CA . GLU A 1 209 ? -1.089 6.651 -17.922 1.00 78.12 209 GLU A CA 1
ATOM 1634 C C . GLU A 1 209 ? 0.096 6.991 -18.834 1.00 78.12 209 GLU A C 1
ATOM 1636 O O . GLU A 1 209 ? 1.025 6.193 -18.964 1.00 78.12 209 GLU A O 1
ATOM 1641 N N . THR A 1 210 ? 0.133 8.209 -19.386 1.00 82.12 210 THR A N 1
ATOM 1642 C CA . THR A 1 210 ? 1.259 8.697 -20.189 1.00 82.12 210 THR A CA 1
ATOM 1643 C C . THR A 1 210 ? 2.499 8.903 -19.325 1.00 82.12 210 THR A C 1
ATOM 1645 O O . THR A 1 210 ? 3.602 8.531 -19.728 1.00 82.12 210 THR A O 1
ATOM 1648 N N . ALA A 1 211 ? 2.346 9.458 -18.122 1.00 85.00 211 ALA A N 1
ATOM 1649 C CA . ALA A 1 211 ? 3.450 9.599 -17.176 1.00 85.00 211 ALA A CA 1
ATOM 1650 C C . ALA A 1 211 ? 3.971 8.228 -16.718 1.00 85.00 211 ALA A C 1
ATOM 1652 O O . ALA A 1 211 ? 5.182 8.014 -16.714 1.00 85.00 211 ALA A O 1
ATOM 1653 N N . LEU A 1 212 ? 3.080 7.273 -16.424 1.00 86.06 212 LEU A N 1
ATOM 1654 C CA . LEU A 1 212 ? 3.465 5.898 -16.076 1.00 86.06 212 LEU A CA 1
ATOM 1655 C C . LEU A 1 212 ? 4.208 5.196 -17.218 1.00 86.06 212 LEU A C 1
ATOM 1657 O O . LEU A 1 212 ? 5.216 4.529 -16.983 1.00 86.06 212 LEU A O 1
ATOM 1661 N N . LEU A 1 213 ? 3.735 5.365 -18.454 1.00 90.81 213 LEU A N 1
ATOM 1662 C CA . LEU A 1 213 ? 4.390 4.856 -19.656 1.00 90.81 213 LEU A CA 1
ATOM 1663 C C . LEU A 1 213 ? 5.812 5.411 -19.792 1.00 90.81 213 LEU A C 1
ATOM 1665 O O . LEU A 1 213 ? 6.756 4.650 -20.017 1.00 90.81 213 LEU A O 1
ATOM 1669 N N . ARG A 1 214 ? 5.964 6.731 -19.641 1.00 92.12 214 ARG A N 1
ATOM 1670 C CA . ARG A 1 214 ? 7.258 7.425 -19.712 1.00 92.12 214 ARG A CA 1
ATOM 1671 C C . ARG A 1 214 ? 8.221 6.937 -18.637 1.00 92.12 214 ARG A C 1
ATOM 1673 O O . ARG A 1 214 ? 9.372 6.635 -18.955 1.00 92.12 214 ARG A O 1
ATOM 1680 N N . ASP A 1 215 ? 7.745 6.826 -17.399 1.00 90.62 215 ASP A N 1
ATOM 1681 C CA . ASP A 1 215 ? 8.530 6.329 -16.269 1.00 90.62 215 ASP A CA 1
ATOM 1682 C C . ASP A 1 215 ? 8.977 4.883 -16.503 1.00 90.62 215 ASP A C 1
ATOM 1684 O O . ASP A 1 215 ? 10.160 4.574 -16.362 1.00 90.62 215 ASP A O 1
ATOM 1688 N N . TYR A 1 216 ? 8.063 4.001 -16.918 1.00 92.88 216 TYR A N 1
ATOM 1689 C CA . TYR A 1 216 ? 8.375 2.600 -17.204 1.00 92.88 216 TYR A CA 1
ATOM 1690 C C . TYR A 1 216 ? 9.427 2.458 -18.308 1.00 92.88 216 TYR A C 1
ATOM 1692 O O . TYR A 1 216 ? 10.415 1.744 -18.134 1.00 92.88 216 TYR A O 1
ATOM 1700 N N . LEU A 1 217 ? 9.232 3.160 -19.430 1.00 94.19 217 LEU A N 1
ATOM 1701 C CA . LEU A 1 217 ? 10.163 3.162 -20.556 1.00 94.19 217 LEU A CA 1
ATOM 1702 C C . LEU A 1 217 ? 11.554 3.595 -20.094 1.00 94.19 217 LEU A C 1
ATOM 1704 O O . LEU A 1 217 ? 12.538 2.910 -20.374 1.00 94.19 217 LEU A O 1
ATOM 1708 N N . MET A 1 218 ? 11.633 4.703 -19.356 1.00 93.75 218 MET A N 1
ATOM 1709 C CA . MET A 1 218 ? 12.909 5.229 -18.893 1.00 93.75 218 MET A CA 1
ATOM 1710 C C . MET A 1 218 ? 13.586 4.283 -17.901 1.00 93.75 218 MET A C 1
ATOM 1712 O O . MET A 1 218 ? 14.775 4.014 -18.046 1.00 93.75 218 MET A O 1
ATOM 1716 N N . ASN A 1 219 ? 12.846 3.710 -16.948 1.00 92.94 219 ASN A N 1
ATOM 1717 C CA . ASN A 1 219 ? 13.405 2.727 -16.017 1.00 92.94 219 ASN A CA 1
ATOM 1718 C C . ASN A 1 219 ? 13.942 1.500 -16.763 1.00 92.94 219 ASN A C 1
ATOM 1720 O O . ASN A 1 219 ? 15.046 1.045 -16.477 1.00 92.94 219 ASN A O 1
ATOM 1724 N N . LEU A 1 220 ? 13.212 1.007 -17.768 1.00 93.19 220 LEU A N 1
ATOM 1725 C CA . LEU A 1 220 ? 13.658 -0.114 -18.592 1.00 93.19 220 LEU A CA 1
ATOM 1726 C C . LEU A 1 220 ? 14.949 0.215 -19.350 1.00 93.19 220 LEU A C 1
ATOM 1728 O O . LEU A 1 220 ? 15.872 -0.598 -19.360 1.00 93.19 220 LEU A O 1
ATOM 1732 N N . MET A 1 221 ? 15.043 1.413 -19.928 1.00 94.69 221 MET A N 1
ATOM 1733 C CA . MET A 1 221 ? 16.240 1.857 -20.644 1.00 94.69 221 MET A CA 1
ATOM 1734 C C . MET A 1 221 ? 17.430 2.108 -19.713 1.00 94.69 221 MET A C 1
ATOM 1736 O O . MET A 1 221 ? 18.544 1.728 -20.060 1.00 94.69 221 MET A O 1
ATOM 1740 N N . ILE A 1 222 ? 17.212 2.651 -18.513 1.00 91.56 222 ILE A N 1
ATOM 1741 C CA . ILE A 1 222 ? 18.257 2.801 -17.489 1.00 91.56 222 ILE A CA 1
ATOM 1742 C C . ILE A 1 222 ? 18.766 1.427 -17.031 1.00 91.56 222 ILE A C 1
ATOM 1744 O O . ILE A 1 222 ? 19.963 1.249 -16.834 1.00 91.56 222 ILE A O 1
ATOM 1748 N N . THR A 1 223 ? 17.898 0.429 -16.869 1.00 89.06 223 THR A N 1
ATOM 1749 C CA . THR A 1 223 ? 18.336 -0.902 -16.424 1.00 89.06 223 THR A CA 1
ATOM 1750 C C . THR A 1 223 ? 19.024 -1.689 -17.542 1.00 89.06 223 THR A C 1
ATOM 1752 O O . THR A 1 223 ? 20.043 -2.328 -17.300 1.00 89.06 223 THR A O 1
ATOM 1755 N N . GLN A 1 224 ? 18.489 -1.658 -18.766 1.00 90.44 224 GLN A N 1
ATOM 1756 C CA . GLN A 1 224 ? 19.004 -2.469 -19.878 1.00 90.44 224 GLN A CA 1
ATOM 1757 C C . GLN A 1 224 ? 20.135 -1.789 -20.655 1.00 90.44 224 GLN A C 1
ATOM 1759 O O . GLN A 1 224 ? 20.904 -2.484 -21.313 1.00 90.44 224 GLN A O 1
ATOM 1764 N N . GLN A 1 225 ? 20.252 -0.457 -20.573 1.00 90.81 225 GLN A N 1
ATOM 1765 C CA . GLN A 1 225 ? 21.226 0.411 -21.258 1.00 90.81 225 GLN A CA 1
ATOM 1766 C C . GLN A 1 225 ? 21.100 0.430 -22.792 1.00 90.81 225 GLN A C 1
ATOM 1768 O O . GLN A 1 225 ? 21.137 1.493 -23.409 1.00 90.81 225 GLN A O 1
ATOM 1773 N N . ILE A 1 226 ? 20.914 -0.725 -23.427 1.00 93.12 226 ILE A N 1
ATOM 1774 C CA . ILE A 1 226 ? 20.724 -0.900 -24.863 1.00 93.12 226 ILE A CA 1
ATOM 1775 C C . ILE A 1 226 ? 19.804 -2.095 -25.126 1.00 93.12 226 ILE A C 1
ATOM 1777 O O . ILE A 1 226 ? 19.944 -3.152 -24.514 1.00 93.12 226 ILE A O 1
ATOM 1781 N N . MET A 1 227 ? 18.868 -1.960 -26.063 1.00 94.19 227 MET A N 1
ATOM 1782 C CA . MET A 1 227 ? 18.020 -3.079 -26.477 1.00 94.19 227 MET A CA 1
ATOM 1783 C C . MET A 1 227 ? 17.493 -2.916 -27.902 1.00 94.19 227 MET A C 1
ATOM 1785 O O . MET A 1 227 ? 17.562 -1.842 -28.495 1.00 94.19 227 MET A O 1
ATOM 1789 N N . GLY A 1 228 ? 16.950 -3.995 -28.466 1.00 94.44 228 GLY A N 1
ATOM 1790 C CA . GLY A 1 228 ? 16.227 -3.917 -29.732 1.00 94.44 228 GLY A CA 1
ATOM 1791 C C . GLY A 1 228 ? 14.959 -3.084 -29.572 1.00 94.44 228 GLY A C 1
ATOM 1792 O O . GLY A 1 228 ? 14.168 -3.340 -28.662 1.00 94.44 228 GLY A O 1
ATOM 1793 N N . LEU A 1 229 ? 14.728 -2.135 -30.481 1.00 93.50 229 LEU A N 1
ATOM 1794 C CA . LEU A 1 229 ? 13.510 -1.321 -30.491 1.00 93.50 229 LEU A CA 1
ATOM 1795 C C . LEU A 1 229 ? 12.225 -2.181 -30.516 1.00 93.50 229 LEU A C 1
ATOM 1797 O O . LEU A 1 229 ? 11.307 -1.888 -29.751 1.00 93.50 229 LEU A O 1
ATOM 1801 N N . PRO A 1 230 ? 12.138 -3.288 -31.289 1.00 92.94 230 PRO A N 1
ATOM 1802 C CA . PRO A 1 230 ? 10.977 -4.177 -31.220 1.00 92.94 230 PRO A CA 1
ATOM 1803 C C . PRO A 1 230 ? 10.765 -4.793 -29.832 1.00 92.94 230 PRO A C 1
ATOM 1805 O O . PRO A 1 230 ? 9.625 -4.939 -29.397 1.00 92.94 230 PRO A O 1
ATOM 1808 N N . THR A 1 231 ? 11.849 -5.132 -29.127 1.00 93.94 231 THR A N 1
ATOM 1809 C CA . THR A 1 231 ? 11.796 -5.706 -27.777 1.00 93.94 231 THR A CA 1
ATOM 1810 C C . THR A 1 231 ? 11.321 -4.676 -26.760 1.00 93.94 231 THR A C 1
ATOM 1812 O O . THR A 1 231 ? 10.490 -5.013 -25.918 1.00 93.94 231 THR A O 1
ATOM 1815 N N . LEU A 1 232 ? 11.797 -3.426 -26.861 1.00 94.50 232 LEU A N 1
ATOM 1816 C CA . LEU A 1 232 ? 11.333 -2.321 -26.019 1.00 94.50 232 LEU A CA 1
ATOM 1817 C C . LEU A 1 232 ? 9.821 -2.171 -26.156 1.00 94.50 232 LEU A C 1
ATOM 1819 O O . LEU A 1 232 ? 9.090 -2.176 -25.170 1.00 94.50 232 LEU A O 1
ATOM 1823 N N . ILE A 1 233 ? 9.341 -2.120 -27.395 1.00 94.19 233 ILE A N 1
ATOM 1824 C CA . ILE A 1 233 ? 7.927 -1.869 -27.632 1.00 94.19 233 ILE A CA 1
ATOM 1825 C C . ILE A 1 233 ? 7.069 -3.067 -27.225 1.00 94.19 233 ILE A C 1
ATOM 1827 O O . ILE A 1 233 ? 6.018 -2.880 -26.622 1.00 94.19 233 ILE A O 1
ATOM 1831 N N . ALA A 1 234 ? 7.529 -4.298 -27.457 1.00 93.00 234 ALA A N 1
ATOM 1832 C CA . ALA A 1 234 ? 6.833 -5.486 -26.971 1.00 93.00 234 ALA A CA 1
ATOM 1833 C C . ALA A 1 234 ? 6.757 -5.532 -25.431 1.00 93.00 234 ALA A C 1
ATOM 1835 O O . ALA A 1 234 ? 5.745 -5.967 -24.879 1.00 93.00 234 ALA A O 1
ATOM 1836 N N . ALA A 1 235 ? 7.805 -5.083 -24.728 1.00 92.62 235 ALA A N 1
ATOM 1837 C CA . ALA A 1 235 ? 7.796 -4.970 -23.270 1.00 92.62 235 ALA A CA 1
ATOM 1838 C C . ALA A 1 235 ? 6.786 -3.912 -22.802 1.00 92.62 235 ALA A C 1
ATOM 1840 O O . ALA A 1 235 ? 5.963 -4.202 -21.935 1.00 92.62 235 ALA A O 1
ATOM 1841 N N . ILE A 1 236 ? 6.778 -2.739 -23.442 1.00 93.12 236 ILE A N 1
ATOM 1842 C CA . ILE A 1 236 ? 5.811 -1.671 -23.168 1.00 93.12 236 ILE A CA 1
ATOM 1843 C C . ILE A 1 236 ? 4.378 -2.137 -23.431 1.00 93.12 236 ILE A C 1
ATOM 1845 O O . ILE A 1 236 ? 3.530 -1.943 -22.577 1.00 93.12 236 ILE A O 1
ATOM 1849 N N . GLN A 1 237 ? 4.090 -2.796 -24.553 1.00 92.69 237 GLN A N 1
ATOM 1850 C CA . GLN A 1 237 ? 2.740 -3.287 -24.871 1.00 92.69 237 GLN A CA 1
ATOM 1851 C C . GLN A 1 237 ? 2.265 -4.366 -23.891 1.00 92.69 237 GLN A C 1
ATOM 1853 O O . GLN A 1 237 ? 1.085 -4.456 -23.576 1.00 92.69 237 GLN A O 1
ATOM 1858 N N . ARG A 1 238 ? 3.181 -5.181 -23.356 1.00 90.25 238 ARG A N 1
ATOM 1859 C CA . ARG A 1 238 ? 2.857 -6.113 -22.265 1.00 90.25 238 ARG A CA 1
ATOM 1860 C C . ARG A 1 238 ? 2.588 -5.372 -20.952 1.00 90.25 238 ARG A C 1
ATOM 1862 O O . ARG A 1 238 ? 1.809 -5.843 -20.121 1.00 90.25 238 ARG A O 1
ATOM 1869 N N . GLN A 1 239 ? 3.259 -4.240 -20.742 1.00 87.81 239 GLN A N 1
ATOM 1870 C CA . GLN A 1 239 ? 3.043 -3.373 -19.594 1.00 87.81 239 GLN A CA 1
ATOM 1871 C C . GLN A 1 239 ? 1.714 -2.600 -19.715 1.00 87.81 239 GLN A C 1
ATOM 1873 O O . GLN A 1 239 ? 0.936 -2.569 -18.769 1.00 87.81 239 GLN A O 1
ATOM 1878 N N . PHE A 1 240 ? 1.389 -2.070 -20.881 1.00 89.50 240 PHE A N 1
ATOM 1879 C CA . PHE A 1 240 ? 0.209 -1.247 -21.117 1.00 89.50 240 PHE A CA 1
ATOM 1880 C C . PHE A 1 240 ? -0.566 -1.809 -22.321 1.00 89.50 240 PHE A C 1
ATOM 1882 O O . PHE A 1 240 ? -0.404 -1.307 -23.434 1.00 89.50 240 PHE A O 1
ATOM 1889 N N . PRO A 1 241 ? -1.367 -2.882 -22.132 1.00 87.31 241 PRO A N 1
ATOM 1890 C CA . PRO A 1 241 ? -2.054 -3.567 -23.232 1.00 87.31 241 PRO A CA 1
ATOM 1891 C C . PRO A 1 241 ? -3.034 -2.679 -23.999 1.00 87.31 241 PRO A C 1
ATOM 1893 O O . PRO A 1 241 ? -3.217 -2.872 -25.198 1.00 87.31 241 PRO A O 1
ATOM 1896 N N . ASP A 1 242 ? -3.626 -1.704 -23.309 1.00 88.31 242 ASP A N 1
ATOM 1897 C CA . ASP A 1 242 ? -4.633 -0.797 -23.861 1.00 88.31 242 ASP A CA 1
ATOM 1898 C C . ASP A 1 242 ? -4.017 0.452 -24.522 1.00 88.31 242 ASP A C 1
ATOM 1900 O O . ASP A 1 242 ? -4.725 1.244 -25.145 1.00 88.31 242 ASP A O 1
ATOM 1904 N N . GLN A 1 243 ? -2.692 0.630 -24.432 1.00 88.44 243 GLN A N 1
ATOM 1905 C CA . GLN A 1 243 ? -2.012 1.795 -24.989 1.00 88.44 243 GLN A CA 1
ATOM 1906 C C . GLN A 1 243 ? -1.870 1.686 -26.512 1.00 88.44 243 GLN A C 1
ATOM 1908 O O . GLN A 1 243 ? -1.289 0.728 -27.033 1.00 88.44 243 GLN A O 1
ATOM 1913 N N . ASP A 1 244 ? -2.315 2.718 -27.239 1.00 90.69 244 ASP A N 1
ATOM 1914 C CA . ASP A 1 244 ? -2.101 2.799 -28.686 1.00 90.69 244 ASP A CA 1
ATOM 1915 C C . ASP A 1 244 ? -0.597 2.822 -28.996 1.00 90.69 244 ASP A C 1
ATOM 1917 O O . ASP A 1 244 ? 0.182 3.611 -28.448 1.00 90.69 244 ASP A O 1
ATOM 1921 N N . ARG A 1 245 ? -0.199 1.975 -29.947 1.00 91.19 245 ARG A N 1
ATOM 1922 C CA . ARG A 1 245 ? 1.153 1.918 -30.494 1.00 91.19 245 ARG A CA 1
ATOM 1923 C C . ARG A 1 245 ? 1.667 3.290 -30.930 1.00 91.19 245 ARG A C 1
ATOM 1925 O O . ARG A 1 245 ? 2.835 3.583 -30.697 1.00 91.19 245 ARG A O 1
ATOM 1932 N N . LYS A 1 246 ? 0.813 4.143 -31.498 1.00 92.06 246 LYS A N 1
ATOM 1933 C CA . LYS A 1 246 ? 1.203 5.505 -31.894 1.00 92.06 246 LYS A CA 1
ATOM 1934 C C . LYS A 1 246 ? 1.695 6.335 -30.714 1.00 92.06 246 LYS A C 1
ATOM 1936 O O . LYS A 1 246 ? 2.654 7.077 -30.874 1.00 92.06 246 LYS A O 1
ATOM 1941 N N . ILE A 1 247 ? 1.074 6.192 -29.543 1.00 91.81 247 ILE A N 1
ATOM 1942 C CA . ILE A 1 247 ? 1.477 6.926 -28.337 1.00 91.81 247 ILE A CA 1
ATOM 1943 C C . ILE A 1 247 ? 2.820 6.397 -27.824 1.00 91.81 247 ILE A C 1
ATOM 1945 O O . ILE A 1 247 ? 3.673 7.179 -27.407 1.00 91.81 247 ILE A O 1
ATOM 1949 N N . ILE A 1 248 ? 3.041 5.081 -27.900 1.00 93.44 248 ILE A N 1
ATOM 1950 C CA . ILE A 1 248 ? 4.327 4.467 -27.544 1.00 93.44 248 ILE A CA 1
ATOM 1951 C C . ILE A 1 248 ? 5.441 4.994 -28.453 1.00 93.44 248 ILE A C 1
ATOM 1953 O O . ILE A 1 248 ? 6.466 5.452 -27.953 1.00 93.44 248 ILE A O 1
ATOM 1957 N N . ASP A 1 249 ? 5.226 4.962 -29.770 1.00 92.81 249 ASP A N 1
ATOM 1958 C CA . ASP A 1 249 ? 6.204 5.440 -30.750 1.00 92.81 249 ASP A CA 1
ATOM 1959 C C . ASP A 1 249 ? 6.482 6.945 -30.546 1.00 92.81 249 ASP A C 1
ATOM 1961 O O . ASP A 1 249 ? 7.637 7.332 -30.402 1.00 92.81 249 ASP A O 1
ATOM 1965 N N . GLN A 1 250 ? 5.442 7.773 -30.375 1.00 93.44 250 GLN A N 1
ATOM 1966 C CA . GLN A 1 250 ? 5.586 9.204 -30.056 1.00 93.44 250 GLN A CA 1
ATOM 1967 C C . GLN A 1 250 ? 6.374 9.453 -28.767 1.00 93.44 250 GLN A C 1
ATOM 1969 O O . GLN A 1 250 ? 7.161 10.392 -28.691 1.00 93.44 250 GLN A O 1
ATOM 1974 N N . THR A 1 251 ? 6.168 8.627 -27.741 1.00 93.75 251 THR A N 1
ATOM 1975 C CA . THR A 1 251 ? 6.891 8.753 -26.470 1.00 93.75 251 THR A CA 1
ATOM 1976 C C . THR A 1 251 ? 8.375 8.430 -26.646 1.00 93.75 251 THR A C 1
ATOM 1978 O O . THR A 1 251 ? 9.225 9.120 -26.085 1.00 93.75 251 THR A O 1
ATOM 1981 N N . ILE A 1 252 ? 8.698 7.403 -27.438 1.00 93.69 252 ILE A N 1
ATOM 1982 C CA . ILE A 1 252 ? 10.082 7.046 -27.777 1.00 93.69 252 ILE A CA 1
ATOM 1983 C C . ILE A 1 252 ? 10.747 8.172 -28.573 1.00 93.69 252 ILE A C 1
ATOM 1985 O O . ILE A 1 252 ? 11.863 8.567 -28.231 1.00 93.69 252 ILE A O 1
ATOM 1989 N N . ASP A 1 253 ? 10.062 8.700 -29.587 1.00 93.00 253 ASP A N 1
ATOM 1990 C CA . ASP A 1 253 ? 10.568 9.790 -30.425 1.00 93.00 253 ASP A CA 1
ATOM 1991 C C . ASP A 1 253 ? 10.852 11.039 -29.581 1.00 93.00 253 ASP A C 1
ATOM 1993 O O . ASP A 1 253 ? 11.957 11.569 -29.629 1.00 93.00 253 ASP A O 1
ATOM 1997 N N . GLN A 1 254 ? 9.929 11.424 -28.691 1.00 93.06 254 GLN A N 1
ATOM 1998 C CA . GLN A 1 254 ? 10.141 12.533 -27.752 1.00 93.06 254 GLN A CA 1
ATOM 1999 C C . GLN A 1 254 ? 11.369 12.328 -26.860 1.00 93.06 254 GLN A C 1
ATOM 2001 O O . GLN A 1 254 ? 12.095 13.276 -26.580 1.00 93.06 254 GLN A O 1
ATOM 2006 N N . PHE A 1 255 ? 11.630 11.104 -26.395 1.00 93.94 255 PHE A N 1
ATOM 2007 C CA . PHE A 1 255 ? 12.836 10.827 -25.614 1.00 93.94 255 PHE A CA 1
ATOM 2008 C C . PHE A 1 255 ? 14.122 10.881 -26.448 1.00 93.94 255 PHE A C 1
ATOM 2010 O O . PHE A 1 255 ? 15.182 11.186 -25.896 1.00 93.94 255 PHE A O 1
ATOM 2017 N N . CYS A 1 256 ? 14.046 10.586 -27.746 1.00 92.12 256 CYS A N 1
ATOM 2018 C CA . CYS A 1 256 ? 15.169 10.752 -28.665 1.00 92.12 256 CYS A CA 1
ATOM 2019 C C . CYS A 1 256 ? 15.435 12.235 -28.953 1.00 92.12 256 CYS A C 1
ATOM 2021 O O . CYS A 1 256 ? 16.587 12.664 -28.911 1.00 92.12 256 CYS A O 1
ATOM 2023 N N . ASP A 1 257 ? 14.376 13.019 -29.170 1.00 92.62 257 ASP A N 1
ATOM 2024 C CA . ASP A 1 257 ? 14.449 14.472 -29.363 1.00 92.62 257 ASP A CA 1
ATOM 2025 C C . ASP A 1 257 ? 15.024 15.173 -28.121 1.00 92.62 257 ASP A C 1
ATOM 2027 O O . ASP A 1 257 ? 15.892 16.038 -28.234 1.00 92.62 257 ASP A O 1
ATOM 2031 N N . ASP A 1 258 ? 14.616 14.727 -26.927 1.00 91.25 258 ASP A N 1
ATOM 2032 C CA . ASP A 1 258 ? 15.139 15.178 -25.631 1.00 91.25 258 ASP A CA 1
ATOM 2033 C C . ASP A 1 258 ? 16.589 14.720 -25.347 1.00 91.25 258 ASP A C 1
ATOM 2035 O O . ASP A 1 258 ? 17.106 14.996 -24.262 1.00 91.25 258 ASP A O 1
ATOM 2039 N N . GLN A 1 259 ? 17.233 13.978 -26.259 1.00 89.88 259 GLN A N 1
ATOM 2040 C CA . GLN A 1 259 ? 18.573 13.388 -26.084 1.00 89.88 259 GLN A CA 1
ATOM 2041 C C . GLN A 1 259 ? 18.709 12.500 -24.836 1.00 89.88 259 GLN A C 1
ATOM 2043 O O . GLN A 1 259 ? 19.774 12.374 -24.236 1.00 89.88 259 GLN A O 1
ATOM 2048 N N . LYS A 1 260 ? 17.609 11.869 -24.417 1.00 90.88 260 LYS A N 1
ATOM 2049 C CA . LYS A 1 260 ? 17.610 10.877 -23.329 1.00 90.88 260 LYS A CA 1
ATOM 2050 C C . LYS A 1 260 ? 17.835 9.467 -23.864 1.00 90.88 260 LYS A C 1
ATOM 2052 O O . LYS A 1 260 ? 18.317 8.599 -23.137 1.00 90.88 260 LYS A O 1
ATOM 2057 N N . LEU A 1 261 ? 17.476 9.238 -25.126 1.00 93.19 261 LEU A N 1
ATOM 2058 C CA . LEU A 1 261 ? 17.671 7.989 -25.854 1.00 93.19 261 LEU A CA 1
ATOM 2059 C C . LEU A 1 261 ? 18.291 8.274 -27.220 1.00 93.19 261 LEU A C 1
ATOM 2061 O O . LEU A 1 261 ? 18.160 9.367 -27.760 1.00 93.19 261 LEU A O 1
ATOM 2065 N N . SER A 1 262 ? 18.929 7.271 -27.814 1.00 92.44 262 SER A N 1
ATOM 2066 C CA . SER A 1 262 ? 19.404 7.354 -29.192 1.00 92.44 262 SER A CA 1
ATOM 2067 C C . SER A 1 262 ? 19.057 6.101 -29.974 1.00 92.44 262 SER A C 1
ATOM 2069 O O . SER A 1 262 ? 19.264 4.973 -29.516 1.00 92.44 262 SER A O 1
ATOM 2071 N N . LEU A 1 263 ? 18.516 6.313 -31.173 1.00 91.56 263 LEU A N 1
ATOM 2072 C CA . LEU A 1 263 ? 18.251 5.252 -32.126 1.00 91.56 263 LEU A CA 1
ATOM 2073 C C . LEU A 1 263 ? 19.538 4.908 -32.877 1.00 91.56 263 LEU A C 1
ATOM 2075 O O . LEU A 1 263 ? 20.083 5.709 -33.636 1.00 91.56 263 LEU A O 1
ATOM 2079 N N . LEU A 1 264 ? 19.994 3.677 -32.703 1.00 87.75 264 LEU A N 1
ATOM 2080 C CA . LEU A 1 264 ? 21.140 3.128 -33.403 1.00 87.75 264 LEU A CA 1
ATOM 2081 C C . LEU A 1 264 ? 20.666 2.431 -34.683 1.00 87.75 264 LEU A C 1
ATOM 2083 O O . LEU A 1 264 ? 19.668 1.702 -34.691 1.00 87.75 264 LEU A O 1
ATOM 2087 N N . ASN A 1 265 ? 21.417 2.632 -35.765 1.00 84.12 265 ASN A N 1
ATOM 2088 C CA . ASN A 1 265 ? 21.130 2.098 -37.100 1.00 84.12 265 ASN A CA 1
ATOM 2089 C C . ASN A 1 265 ? 19.737 2.504 -37.642 1.00 84.12 265 ASN A C 1
ATOM 2091 O O . ASN A 1 265 ? 18.946 1.640 -38.027 1.00 84.12 265 ASN A O 1
ATOM 2095 N N . PRO A 1 266 ? 19.409 3.810 -37.717 1.00 81.06 266 PRO A N 1
ATOM 2096 C CA . PRO A 1 266 ? 18.080 4.279 -38.135 1.00 81.06 266 PRO A CA 1
ATOM 2097 C C . PRO A 1 266 ? 17.702 3.853 -39.567 1.00 81.06 266 PRO A C 1
ATOM 2099 O O . PRO A 1 266 ? 16.521 3.698 -39.890 1.00 81.06 266 PRO A O 1
ATOM 2102 N N . THR A 1 267 ? 18.703 3.625 -40.420 1.00 81.56 267 THR A N 1
ATOM 2103 C CA . THR A 1 267 ? 18.549 3.203 -41.820 1.00 81.56 267 THR A CA 1
ATOM 2104 C C . THR A 1 267 ? 18.287 1.705 -41.983 1.00 81.56 267 THR A C 1
ATOM 2106 O O . THR A 1 267 ? 17.903 1.267 -43.068 1.00 81.56 267 THR A O 1
ATOM 2109 N N . GLU A 1 268 ? 18.448 0.903 -40.926 1.00 85.31 268 GLU A N 1
ATOM 2110 C CA . GLU A 1 268 ? 18.147 -0.523 -40.972 1.00 85.31 268 GLU A CA 1
ATOM 2111 C C . GLU A 1 268 ? 16.643 -0.820 -40.890 1.00 85.31 268 GLU A C 1
ATOM 2113 O O . GLU A 1 268 ? 15.813 0.005 -40.482 1.00 85.31 268 GLU A O 1
ATOM 2118 N N . LYS A 1 269 ? 16.287 -2.055 -41.278 1.00 84.12 269 LYS A N 1
ATOM 2119 C CA . LYS A 1 269 ? 14.920 -2.576 -41.158 1.00 84.12 269 LYS A CA 1
ATOM 2120 C C . LYS A 1 269 ? 14.447 -2.452 -39.702 1.00 84.12 269 LYS A C 1
ATOM 2122 O O . LYS A 1 269 ? 15.235 -2.753 -38.807 1.00 84.12 269 LYS A O 1
ATOM 2127 N N . PRO A 1 270 ? 13.162 -2.135 -39.441 1.00 79.50 270 PRO A N 1
ATOM 2128 C CA . PRO A 1 270 ? 12.645 -1.933 -38.083 1.00 79.50 270 PRO A CA 1
ATOM 2129 C C . PRO A 1 270 ? 13.002 -3.043 -37.081 1.00 79.50 270 PRO A C 1
ATOM 2131 O O . PRO A 1 270 ? 13.299 -2.755 -35.928 1.00 79.50 270 PRO A O 1
ATOM 2134 N N . ALA A 1 271 ? 13.054 -4.300 -37.536 1.00 83.38 271 ALA A N 1
ATOM 2135 C CA . ALA A 1 271 ? 13.408 -5.460 -36.715 1.00 83.38 271 ALA A CA 1
ATOM 2136 C C . ALA A 1 271 ? 14.860 -5.473 -36.190 1.00 83.38 271 ALA A C 1
ATOM 2138 O O . ALA A 1 271 ? 15.163 -6.229 -35.273 1.00 83.38 271 ALA A O 1
ATOM 2139 N N . ARG A 1 272 ? 15.760 -4.683 -36.785 1.00 86.06 272 ARG A N 1
ATOM 2140 C CA . ARG A 1 272 ? 17.192 -4.616 -36.445 1.00 86.06 272 ARG A CA 1
ATOM 2141 C C . ARG A 1 272 ? 17.603 -3.290 -35.809 1.00 86.06 272 ARG A C 1
ATOM 2143 O O . ARG A 1 272 ? 18.765 -3.112 -35.458 1.00 86.06 272 ARG A O 1
ATOM 2150 N N . ARG A 1 273 ? 16.658 -2.360 -35.665 1.00 90.19 273 ARG A N 1
ATOM 2151 C CA . ARG A 1 273 ? 16.911 -1.084 -35.002 1.00 90.19 273 ARG A CA 1
ATOM 2152 C C . ARG A 1 273 ? 17.135 -1.321 -33.518 1.00 90.19 273 ARG A C 1
ATOM 2154 O O . ARG A 1 273 ? 16.377 -2.051 -32.872 1.00 90.19 273 ARG A O 1
ATOM 2161 N N . MET A 1 274 ? 18.164 -0.680 -32.993 1.00 92.75 274 MET A N 1
ATOM 2162 C CA . MET A 1 274 ? 18.526 -0.733 -31.583 1.00 92.75 274 MET A CA 1
ATOM 2163 C C . MET A 1 274 ? 18.298 0.647 -30.979 1.00 92.75 274 MET A C 1
ATOM 2165 O O . MET A 1 274 ? 18.368 1.65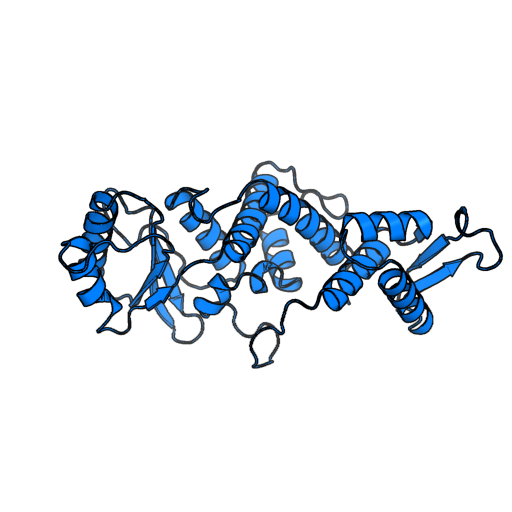2 -31.679 1.00 92.75 274 MET A O 1
ATOM 2169 N N . ILE A 1 275 ? 18.023 0.702 -29.687 1.00 94.06 275 ILE A N 1
ATOM 2170 C CA . ILE A 1 275 ? 17.873 1.945 -28.938 1.00 94.06 275 ILE A CA 1
ATOM 2171 C C . ILE A 1 275 ? 18.762 1.874 -27.703 1.00 94.06 275 ILE A C 1
ATOM 2173 O O . ILE A 1 275 ? 18.835 0.824 -27.059 1.00 94.06 275 ILE A O 1
ATOM 2177 N N . CYS A 1 276 ? 19.470 2.958 -27.402 1.00 94.19 276 CYS A N 1
ATOM 2178 C CA . CYS A 1 276 ? 20.321 3.062 -26.222 1.00 94.19 276 CYS A CA 1
ATOM 2179 C C . CYS A 1 276 ? 19.916 4.237 -25.337 1.00 94.19 276 CYS A C 1
ATOM 2181 O O . CYS A 1 276 ? 19.381 5.240 -25.811 1.00 94.19 276 CYS A O 1
ATOM 2183 N N . TRP A 1 277 ? 20.166 4.085 -24.042 1.00 92.69 277 TRP A N 1
ATOM 2184 C CA . TRP A 1 277 ? 20.061 5.156 -23.066 1.00 92.69 277 TRP A CA 1
ATOM 2185 C C . TRP A 1 277 ? 21.268 6.087 -23.163 1.00 92.69 277 TRP A C 1
ATOM 2187 O O . TRP A 1 277 ? 22.401 5.629 -23.327 1.00 92.69 277 TRP A O 1
ATOM 2197 N N . GLN A 1 278 ? 21.019 7.390 -23.058 1.00 87.94 278 GLN A N 1
ATOM 2198 C CA . GLN A 1 278 ? 22.059 8.406 -22.992 1.00 87.94 278 GLN A CA 1
ATOM 2199 C C . GLN A 1 278 ? 22.142 8.944 -21.557 1.00 87.94 278 GLN A C 1
ATOM 2201 O O . GLN A 1 278 ? 21.233 9.658 -21.126 1.00 87.94 278 GLN A O 1
ATOM 2206 N N . PRO A 1 279 ? 23.190 8.588 -20.787 1.00 76.00 279 PRO A N 1
ATOM 2207 C CA . PRO A 1 279 ? 23.421 9.197 -19.486 1.00 76.00 279 PRO A CA 1
ATOM 2208 C C . PRO A 1 279 ? 23.737 10.682 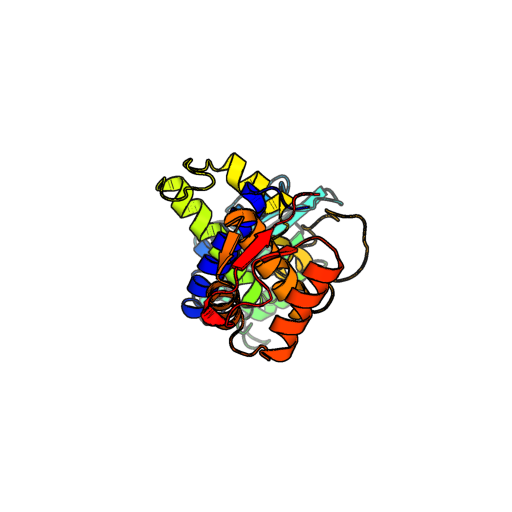-19.675 1.00 76.00 279 PRO A C 1
ATOM 2210 O O . PRO A 1 279 ? 24.704 11.036 -20.346 1.00 76.00 279 PRO A O 1
ATOM 2213 N N . THR A 1 280 ? 22.901 11.531 -19.089 1.00 62.53 280 THR A N 1
ATOM 2214 C CA . THR A 1 280 ? 23.140 12.970 -18.901 1.00 62.53 280 THR A CA 1
ATOM 2215 C C . THR A 1 280 ? 23.985 13.235 -17.670 1.00 62.53 280 THR A C 1
ATOM 2217 O O . THR A 1 280 ? 23.684 12.590 -16.635 1.00 62.53 280 THR A O 1
#

Secondary structure (DSSP, 8-state):
---HHHHHHHHHHHHHHHHHHHH--SGGGS-HHHHHHHHHHHHHHTT-TT-EE--S-GGGGGGEEEEE-TTT--EEEEEE---S-HHHHHHHHHHHHT--SSEEEEE--S----TTSHHHHHHHHHHTSSS-EEE---HHHHHHHHHHHHHHHHHHHT--EETTEEPPHHHHHHHHHHHTGGGG-HHHHHTT----SSS--S------HHHHHHHHHHHHHHHHSEEEHHHHHHHHHHH-TTS-HHHHHHHHHHHHHTTSEEEE-TTS-GGG-EEEE---

pLDDT: mean 90.56, std 11.88, range [33.25, 98.62]